Protein AF-A0A350AR59-F1 (afdb_monomer_lite)

Secondary structure (DSSP, 8-state):
-EEEE--SSTT--EEEEEE-TTT--EEEEEEEE--HHHHHHHHHHHHHSS----EEEETTEEEEE---SEEHHHHHHHTTT-TT--HHHHHHHHHHHHHHHHHHTB----GGGEEEEEE--SSS-EEEEEE---TTBT--S-GGGG-GGGSGGGHHHHHHHHHH--HHHHHHHHHHHHHHHHHHHHHTHHHHHHHHHHHHH---S-HHHHHHHHHHHHHHHT-GGGGG--SHHHHHHHHHHHHHT--GGG----TT-

Sequence (257 aa):
DRVDFCTFGNTKPMRVRVVNQYNDNHDYFYVKKADASRIYGLELEELLSPNHINFLVHEDTLIEEHIIGVPGDDFIKEFLPRPDLHEVRLAKEFIKFNERCFVRLLGDMRAYNYVVEVTPDFEQSQYRVRAIDFDQQSYEGRRTLYLPQFFKNNFPVVKLCTDLINVETSKQYQREERTLIKRRLNFALPRVQHLRTCMCADQISSAEKTYQLRKELAKLHNDFRFMLCHSMGEITFLNITITLGLTGAAAYFPEGA

Foldseek 3Di:
DDWDFQPDDPFRKIWDWDADPPPRDIWIKIKTFDDPQLVLLQLLCCQQHPDHWDWDDDDRIIITTDDDAAQQLRCLVPPVPDPQDPLVQLLLQLLLVQLSLLLQVQFQPASRQWGWDWDDDPPHIHIHIGGNGRNRGLAFLDSCRSGRLPHPSCVSSVVSNPVRPDPVRSVVSSLVSLVSSVVSCVVCVVVVVVSLVVQLPDANYDQVSLCSNLVVVCVVLVNCQSVLRDGSSLNSQQSNCSSSVDDDSSHGTHPPD

Radius of gyration: 18.8 Å; chains: 1; bounding box: 47×48×49 Å

Structure (mmCIF, N/CA/C/O backbone):
data_AF-A0A350AR59-F1
#
_entry.id   AF-A0A350AR59-F1
#
loop_
_atom_site.group_PDB
_atom_site.id
_atom_site.type_symbol
_atom_site.label_atom_id
_atom_site.label_alt_id
_atom_site.label_comp_id
_atom_site.label_asym_id
_atom_site.label_entity_id
_atom_site.label_seq_id
_atom_site.pdbx_PDB_ins_code
_atom_site.Cartn_x
_atom_site.Cartn_y
_atom_site.Cartn_z
_atom_site.occupancy
_atom_site.B_iso_or_equiv
_atom_site.auth_seq_id
_atom_site.auth_comp_id
_atom_site.auth_asym_id
_atom_site.auth_atom_id
_atom_site.pdbx_PDB_model_num
ATOM 1 N N . ASP A 1 1 ? -19.966 -23.986 0.184 1.00 81.19 1 ASP A N 1
ATOM 2 C CA . ASP A 1 1 ? -21.244 -23.719 0.871 1.00 81.19 1 ASP A CA 1
ATOM 3 C C . ASP A 1 1 ? -22.032 -22.624 0.162 1.00 81.19 1 ASP A C 1
ATOM 5 O O . ASP A 1 1 ? -23.119 -22.889 -0.331 1.00 81.19 1 ASP A O 1
ATOM 9 N N . ARG A 1 2 ? -21.458 -21.423 0.004 1.00 86.19 2 ARG A N 1
ATOM 10 C CA . ARG A 1 2 ? -22.125 -20.288 -0.653 1.00 86.19 2 ARG A CA 1
ATOM 11 C C . ARG A 1 2 ? -21.194 -19.590 -1.643 1.00 86.19 2 ARG A C 1
ATOM 13 O O . ARG A 1 2 ? -20.003 -19.476 -1.367 1.00 86.19 2 ARG A O 1
ATOM 20 N N . VAL A 1 3 ? -21.730 -19.110 -2.764 1.00 84.12 3 VAL A N 1
ATOM 21 C CA . VAL A 1 3 ? -21.019 -18.229 -3.703 1.00 84.12 3 VAL A CA 1
ATOM 22 C C . VAL A 1 3 ? -21.824 -16.944 -3.848 1.00 84.12 3 VAL A C 1
ATOM 24 O O . VAL A 1 3 ? -22.962 -16.977 -4.307 1.00 84.12 3 VAL A O 1
ATOM 27 N N . ASP A 1 4 ? -21.229 -15.824 -3.449 1.00 83.50 4 ASP A N 1
ATOM 28 C CA . ASP A 1 4 ? -21.798 -14.489 -3.609 1.00 83.50 4 ASP A CA 1
ATOM 29 C C . ASP A 1 4 ? -21.116 -13.822 -4.816 1.00 83.50 4 ASP A C 1
ATOM 31 O O . ASP A 1 4 ? -19.905 -13.593 -4.803 1.00 83.50 4 ASP A O 1
ATOM 35 N N . PHE A 1 5 ? -21.871 -13.518 -5.872 1.00 81.50 5 PHE A N 1
ATOM 36 C CA . PHE A 1 5 ? -21.340 -12.867 -7.073 1.00 81.50 5 PHE A CA 1
ATOM 37 C C . PHE A 1 5 ? -21.551 -11.353 -7.016 1.00 81.50 5 PHE A C 1
ATOM 39 O O . PHE A 1 5 ? -22.686 -10.889 -6.895 1.00 81.50 5 PHE A O 1
ATOM 46 N N . CYS A 1 6 ? -20.476 -10.572 -7.144 1.00 74.88 6 CYS A N 1
ATOM 47 C CA . CYS A 1 6 ? -20.592 -9.125 -7.261 1.00 74.88 6 CYS A CA 1
ATOM 48 C C . CYS A 1 6 ? -20.798 -8.731 -8.728 1.00 74.88 6 CYS A C 1
ATOM 50 O O . CYS A 1 6 ? -19.897 -8.852 -9.558 1.00 74.88 6 CYS A O 1
ATOM 52 N N . THR A 1 7 ? -21.978 -8.202 -9.052 1.00 69.00 7 THR A N 1
ATOM 53 C CA . THR A 1 7 ? -22.286 -7.680 -10.395 1.00 69.00 7 THR A CA 1
ATOM 54 C C . THR A 1 7 ? -21.645 -6.319 -10.677 1.00 69.00 7 THR A C 1
ATOM 56 O O . THR A 1 7 ? -21.657 -5.867 -11.822 1.00 69.00 7 THR A O 1
ATOM 59 N N . PHE A 1 8 ? -21.102 -5.663 -9.649 1.00 53.69 8 PHE A N 1
ATOM 60 C CA . PHE A 1 8 ? -20.534 -4.319 -9.704 1.00 53.69 8 PHE A CA 1
ATOM 61 C C . PHE A 1 8 ? -18.998 -4.366 -9.613 1.00 53.69 8 PHE A C 1
ATOM 63 O O . PHE A 1 8 ? -18.435 -5.163 -8.864 1.00 53.69 8 PHE A O 1
ATOM 70 N N . GLY A 1 9 ? -18.318 -3.497 -10.367 1.00 58.75 9 GLY A N 1
ATOM 71 C CA . GLY A 1 9 ? -16.852 -3.423 -10.435 1.00 58.75 9 GLY A CA 1
ATOM 72 C C . GLY A 1 9 ? -16.253 -4.090 -11.680 1.00 58.75 9 GLY A C 1
ATOM 73 O O . GLY A 1 9 ? -16.854 -4.975 -12.289 1.00 58.75 9 GLY A O 1
ATOM 74 N N . ASN A 1 10 ? -15.053 -3.650 -12.071 1.00 56.44 10 ASN A N 1
ATOM 75 C CA . ASN A 1 10 ? -14.411 -4.046 -13.334 1.00 56.44 10 ASN A CA 1
ATOM 76 C C . ASN A 1 10 ? -14.026 -5.535 -13.386 1.00 56.44 10 ASN A C 1
ATOM 78 O O . ASN A 1 10 ? -14.001 -6.123 -14.464 1.00 56.44 10 ASN A O 1
ATOM 82 N N . THR A 1 11 ? -13.757 -6.150 -12.232 1.00 63.06 11 THR A N 1
ATOM 83 C CA . THR A 1 11 ? -13.293 -7.543 -12.123 1.00 63.06 11 THR A CA 1
ATOM 84 C C . THR A 1 11 ? -14.388 -8.537 -11.740 1.00 63.06 11 THR A C 1
ATOM 86 O O . THR A 1 11 ? -14.109 -9.732 -11.728 1.00 63.06 11 THR A O 1
ATOM 89 N N . LYS A 1 12 ? -15.615 -8.059 -11.457 1.00 76.44 12 LYS A N 1
ATOM 90 C CA . LYS A 1 12 ? -16.797 -8.858 -11.064 1.00 76.44 12 LYS A CA 1
ATOM 91 C C . LYS A 1 12 ? -16.444 -10.026 -10.121 1.00 76.44 12 LYS A C 1
ATOM 93 O O . LYS A 1 12 ? -16.618 -11.189 -10.492 1.00 76.44 12 LYS A O 1
ATOM 98 N N . PRO A 1 13 ? -15.885 -9.730 -8.932 1.00 81.62 13 PRO A N 1
ATOM 99 C CA . PRO A 1 13 ? -15.352 -10.753 -8.044 1.00 81.62 13 PRO A CA 1
ATOM 100 C C . PRO A 1 13 ? -16.445 -11.705 -7.553 1.00 81.62 13 PRO A C 1
ATOM 102 O O . PRO A 1 13 ? -17.581 -11.291 -7.291 1.00 81.62 13 PRO A O 1
ATOM 105 N N . MET A 1 1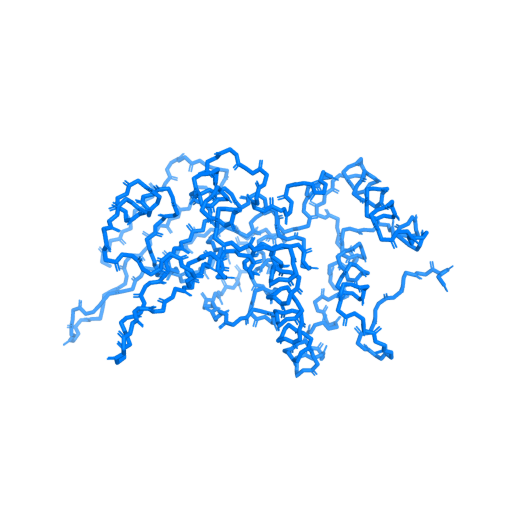4 ? -16.074 -12.968 -7.349 1.00 88.62 14 MET A N 1
ATOM 106 C CA . MET A 1 14 ? -16.916 -13.938 -6.646 1.00 88.62 14 MET A CA 1
ATOM 107 C C . MET A 1 14 ? -16.363 -14.172 -5.247 1.00 88.62 14 MET A C 1
ATOM 109 O O . MET A 1 14 ? -15.191 -14.505 -5.107 1.00 88.62 14 MET A O 1
ATOM 113 N N . ARG A 1 15 ? -17.195 -14.057 -4.215 1.00 91.00 15 ARG A N 1
ATOM 114 C CA . ARG A 1 15 ? -16.838 -14.472 -2.857 1.00 91.00 15 ARG A CA 1
ATOM 115 C C . ARG A 1 15 ? -17.357 -15.881 -2.610 1.00 91.00 15 ARG A C 1
ATOM 117 O O . ARG A 1 15 ? -18.561 -16.120 -2.649 1.00 91.00 15 ARG A O 1
ATOM 124 N N . VAL A 1 16 ? -16.457 -16.808 -2.331 1.00 91.44 16 VAL A N 1
ATOM 125 C CA . VAL A 1 16 ? -16.746 -18.216 -2.071 1.00 91.44 16 VAL A CA 1
ATOM 126 C C . VAL A 1 16 ? -16.582 -18.483 -0.580 1.00 91.44 16 VAL A C 1
ATOM 128 O O . VAL A 1 16 ? -15.515 -18.246 -0.023 1.00 91.44 16 VAL A O 1
ATOM 131 N N . ARG A 1 17 ? -17.637 -18.985 0.069 1.00 91.44 17 ARG A N 1
ATOM 132 C CA . ARG A 1 17 ? -17.597 -19.487 1.448 1.00 91.44 17 ARG A CA 1
ATOM 133 C C . ARG A 1 17 ? -17.287 -20.982 1.438 1.00 91.44 17 ARG A C 1
ATOM 135 O O . ARG A 1 17 ? -18.096 -21.792 0.956 1.00 91.44 17 ARG A O 1
ATOM 142 N N . VAL A 1 18 ? -16.138 -21.333 1.999 1.00 87.31 18 VAL A N 1
ATOM 143 C CA . VAL A 1 18 ? -15.685 -22.710 2.222 1.00 87.31 18 VAL A CA 1
ATOM 144 C C . VAL A 1 18 ? -15.954 -23.052 3.682 1.00 87.31 18 VAL A C 1
ATOM 146 O O . VAL A 1 18 ? -15.637 -22.259 4.555 1.00 87.31 18 VAL A O 1
ATOM 149 N N . VAL A 1 19 ? -16.594 -24.192 3.945 1.00 86.81 19 VAL A N 1
ATOM 150 C CA . VAL A 1 19 ? -16.954 -24.635 5.301 1.00 86.81 19 VAL A CA 1
ATOM 151 C C . VAL A 1 19 ? -16.288 -25.980 5.546 1.00 86.81 19 VAL A C 1
ATOM 153 O O . VAL A 1 19 ? -16.378 -26.878 4.705 1.00 86.81 19 VAL A O 1
ATOM 156 N N . ASN A 1 20 ? -15.623 -26.123 6.686 1.00 84.56 20 ASN A N 1
ATOM 157 C CA . ASN A 1 20 ? -15.110 -27.396 7.152 1.00 84.56 20 ASN A CA 1
ATOM 158 C C . ASN A 1 20 ? -16.265 -28.210 7.753 1.00 84.56 20 ASN A C 1
ATOM 160 O O . ASN A 1 20 ? -16.847 -27.835 8.765 1.00 84.56 20 ASN A O 1
ATOM 164 N N . GLN A 1 21 ? -16.569 -29.349 7.129 1.00 84.44 21 GLN A N 1
ATOM 165 C CA . GLN A 1 21 ? -17.703 -30.204 7.499 1.00 84.44 21 GLN A CA 1
ATOM 166 C C . GLN A 1 21 ? -17.595 -30.824 8.903 1.00 84.44 21 GLN A C 1
ATOM 168 O O . GLN A 1 21 ? -18.591 -31.320 9.418 1.00 84.44 21 GLN A O 1
ATOM 173 N N . TYR A 1 22 ? -16.407 -30.833 9.515 1.00 83.62 22 TYR A N 1
ATOM 174 C CA . TYR A 1 22 ? -16.185 -31.460 10.821 1.00 83.62 22 TYR A CA 1
ATOM 175 C C . TYR A 1 22 ? -16.364 -30.507 12.005 1.00 83.62 22 TYR A C 1
ATOM 177 O O . TYR A 1 22 ? -16.580 -30.977 13.119 1.00 83.62 22 TYR A O 1
ATOM 185 N N . ASN A 1 23 ? -16.227 -29.193 11.804 1.00 83.44 23 ASN A N 1
ATOM 186 C CA . ASN A 1 23 ? -16.277 -28.214 12.897 1.00 83.44 23 ASN A CA 1
ATOM 187 C C . ASN A 1 23 ? -17.075 -26.938 12.577 1.00 83.44 23 ASN A C 1
ATOM 189 O O . ASN A 1 23 ? -17.039 -26.011 13.379 1.00 83.44 23 ASN A O 1
ATOM 193 N N . ASP A 1 24 ? -17.760 -26.878 11.428 1.00 79.81 24 ASP A N 1
ATOM 194 C CA . ASP A 1 24 ? -18.540 -25.728 10.936 1.00 79.81 24 ASP A CA 1
ATOM 195 C C . ASP A 1 24 ? -17.762 -24.397 10.838 1.00 79.81 24 ASP A C 1
ATOM 197 O O . ASP A 1 24 ? -18.340 -23.332 10.573 1.00 79.81 24 ASP A O 1
ATOM 201 N N . ASN A 1 25 ? -16.430 -24.442 10.976 1.00 84.88 25 ASN A N 1
ATOM 202 C CA . ASN A 1 25 ? -15.579 -23.295 10.693 1.00 84.88 25 ASN A CA 1
ATOM 203 C C . ASN A 1 25 ? -15.646 -22.981 9.206 1.00 84.88 25 ASN A C 1
ATOM 205 O O . ASN A 1 25 ? -15.786 -23.873 8.365 1.00 84.88 25 ASN A O 1
ATOM 209 N N . HIS A 1 26 ? -15.551 -21.699 8.879 1.00 85.81 26 HIS A N 1
ATOM 210 C CA . HIS A 1 26 ? -15.682 -21.256 7.510 1.00 85.81 26 HIS A CA 1
ATOM 211 C C . HIS A 1 26 ? -14.718 -20.133 7.183 1.00 85.81 26 HIS A C 1
ATOM 213 O O . HIS A 1 26 ? -14.542 -19.212 7.974 1.00 85.81 26 HIS A O 1
ATOM 219 N N . ASP A 1 27 ? -14.204 -20.195 5.964 1.00 89.25 27 ASP A N 1
ATOM 220 C CA . ASP A 1 27 ? -13.303 -19.214 5.390 1.00 89.25 27 ASP A CA 1
ATOM 221 C C . ASP A 1 27 ? -13.934 -18.633 4.127 1.00 89.25 27 ASP A C 1
ATOM 223 O O . ASP A 1 27 ? -14.757 -19.266 3.447 1.00 89.25 27 ASP A O 1
ATOM 227 N N . TYR A 1 28 ? -13.563 -17.397 3.819 1.00 91.94 28 TYR A N 1
ATOM 228 C CA . TYR A 1 28 ? -14.008 -16.709 2.618 1.00 91.94 28 TYR A CA 1
ATOM 229 C C . TYR A 1 28 ? -12.824 -16.516 1.682 1.00 91.94 28 TYR A C 1
ATOM 231 O O . TYR A 1 28 ? -11.770 -16.039 2.090 1.00 91.94 28 TYR A O 1
ATOM 239 N N . PHE A 1 29 ? -13.036 -16.830 0.411 1.00 92.81 29 PHE A N 1
ATOM 240 C CA . PHE A 1 29 ? -12.076 -16.600 -0.661 1.00 92.81 29 PHE A CA 1
ATOM 241 C C . PHE A 1 29 ? -12.704 -15.717 -1.726 1.00 92.81 29 PHE A C 1
ATOM 243 O O . PHE A 1 29 ? -13.892 -15.849 -2.026 1.00 92.81 29 PHE A O 1
ATOM 250 N N . TYR A 1 30 ? -11.915 -14.837 -2.323 1.00 91.62 30 TYR A N 1
ATOM 251 C CA . TYR A 1 30 ? -12.321 -14.035 -3.465 1.00 91.62 30 TYR A CA 1
ATOM 252 C C . TYR A 1 30 ? -11.664 -14.582 -4.720 1.00 91.62 30 TYR A C 1
ATOM 254 O O . TYR A 1 30 ? -10.445 -14.683 -4.799 1.00 91.62 30 TYR A O 1
ATOM 262 N N . VAL A 1 31 ? -12.487 -14.908 -5.711 1.00 92.12 31 VAL A N 1
ATOM 263 C CA . VAL A 1 31 ? -12.049 -15.265 -7.057 1.00 92.12 31 VAL A CA 1
ATOM 264 C C . VAL A 1 31 ? -12.157 -14.018 -7.922 1.00 92.12 31 VAL A C 1
ATOM 266 O O . VAL A 1 31 ? -13.242 -13.445 -8.077 1.00 92.12 31 VAL A O 1
ATOM 269 N N . LYS A 1 32 ? -11.021 -13.585 -8.459 1.00 91.44 32 LYS A N 1
ATOM 270 C CA . LYS A 1 32 ? -10.856 -12.381 -9.275 1.00 91.44 32 LYS A CA 1
ATOM 271 C C . LYS A 1 32 ? -10.139 -12.736 -10.572 1.00 91.44 32 LYS A C 1
ATOM 273 O O . LYS A 1 32 ? -9.377 -13.699 -10.630 1.00 91.44 32 LYS A O 1
ATOM 278 N N . LYS A 1 33 ? -10.331 -11.911 -11.604 1.00 90.56 33 LYS A N 1
ATOM 279 C CA . LYS A 1 33 ? -9.419 -11.920 -12.750 1.00 90.56 33 LYS A CA 1
ATOM 280 C C . LYS A 1 33 ? -8.048 -11.412 -12.293 1.00 90.56 33 LYS A C 1
ATOM 282 O O . LYS A 1 33 ? -7.975 -10.392 -11.603 1.00 90.56 33 LYS A O 1
ATOM 287 N N . ALA A 1 34 ? -6.991 -12.120 -12.664 1.00 90.50 34 ALA A N 1
ATOM 288 C CA . ALA A 1 34 ? -5.623 -11.703 -12.416 1.00 90.50 34 ALA A CA 1
ATOM 289 C C . ALA A 1 34 ? -5.301 -10.422 -13.204 1.00 90.50 34 ALA A C 1
ATOM 291 O O . ALA A 1 34 ? -5.645 -10.291 -14.380 1.00 90.50 34 ALA A O 1
ATOM 292 N N . ASP A 1 35 ? -4.632 -9.478 -12.548 1.00 91.81 35 ASP A N 1
ATOM 293 C CA . ASP A 1 35 ? -3.981 -8.342 -13.193 1.00 91.81 35 ASP A CA 1
ATOM 294 C C . ASP A 1 35 ? -2.648 -8.052 -12.499 1.00 91.81 35 ASP A C 1
ATOM 296 O O . ASP A 1 35 ? -2.466 -8.362 -11.317 1.00 91.81 35 ASP A O 1
ATOM 300 N N . ALA A 1 36 ? -1.704 -7.496 -13.258 1.00 94.50 36 ALA A N 1
ATOM 301 C CA . ALA A 1 36 ? -0.333 -7.307 -12.803 1.00 94.50 36 ALA A CA 1
ATOM 302 C C . ALA A 1 36 ? -0.245 -6.386 -11.579 1.00 94.50 36 ALA A C 1
ATOM 304 O O . ALA A 1 36 ? 0.470 -6.706 -10.632 1.00 94.50 36 ALA A O 1
ATOM 305 N N . SER A 1 37 ? -1.010 -5.285 -11.554 1.00 94.44 37 SER A N 1
ATOM 306 C CA . SER A 1 37 ? -0.997 -4.347 -10.426 1.00 94.44 37 SER A CA 1
ATOM 307 C C . SER A 1 37 ? -1.413 -5.050 -9.133 1.00 94.44 37 SER A C 1
ATOM 309 O O . SER A 1 37 ? -0.668 -5.015 -8.152 1.00 94.44 37 SER A O 1
ATOM 311 N N . ARG A 1 38 ? -2.520 -5.803 -9.152 1.00 95.06 38 ARG A N 1
ATOM 312 C CA . ARG A 1 38 ? -2.983 -6.546 -7.974 1.00 95.06 38 ARG A CA 1
ATOM 313 C C . ARG A 1 38 ? -1.971 -7.581 -7.495 1.00 95.06 38 ARG A C 1
ATOM 315 O O . ARG A 1 38 ? -1.700 -7.641 -6.299 1.00 95.06 38 ARG A O 1
ATOM 322 N N . ILE A 1 39 ? -1.379 -8.356 -8.405 1.00 96.44 39 ILE A N 1
ATOM 323 C CA . ILE A 1 39 ? -0.366 -9.363 -8.047 1.00 96.44 39 ILE A CA 1
ATOM 324 C C . ILE A 1 39 ? 0.866 -8.694 -7.431 1.00 96.44 39 ILE A C 1
ATOM 326 O O . ILE A 1 39 ? 1.346 -9.134 -6.389 1.00 96.44 39 ILE A O 1
ATOM 330 N N . TYR A 1 40 ? 1.353 -7.600 -8.020 1.00 97.56 40 TYR A N 1
ATOM 331 C CA . TYR A 1 40 ? 2.478 -6.853 -7.458 1.00 97.56 40 TYR A CA 1
ATOM 332 C C . TYR A 1 40 ? 2.156 -6.283 -6.077 1.00 97.56 40 TYR A C 1
ATOM 334 O O . TYR A 1 40 ? 3.023 -6.290 -5.205 1.00 97.56 40 TYR A O 1
ATOM 342 N N . GLY A 1 41 ? 0.925 -5.815 -5.855 1.00 97.12 41 GLY A N 1
ATOM 343 C CA . GLY A 1 41 ? 0.503 -5.295 -4.556 1.00 97.12 41 GLY A CA 1
ATOM 344 C C . GLY A 1 41 ? 0.455 -6.383 -3.486 1.00 97.12 41 GLY A C 1
ATOM 345 O O . GLY A 1 41 ? 0.951 -6.162 -2.381 1.00 97.12 41 GLY A O 1
ATOM 346 N N . LEU A 1 42 ? -0.057 -7.567 -3.836 1.00 97.06 42 LEU A N 1
ATOM 347 C CA . LEU A 1 42 ? -0.082 -8.742 -2.961 1.00 97.06 42 LEU A CA 1
ATOM 348 C C . LEU A 1 42 ? 1.333 -9.233 -2.620 1.00 97.06 42 LEU A C 1
ATOM 350 O O . LEU A 1 42 ? 1.651 -9.405 -1.445 1.00 97.06 42 LEU A O 1
ATOM 354 N N . GLU A 1 43 ? 2.214 -9.376 -3.614 1.00 97.62 43 GLU A N 1
ATOM 355 C CA . GLU A 1 43 ? 3.611 -9.777 -3.389 1.00 97.62 43 GLU A CA 1
ATOM 356 C C . GLU A 1 43 ? 4.372 -8.743 -2.544 1.00 97.62 43 GLU A C 1
ATOM 358 O O . GLU A 1 43 ? 5.107 -9.105 -1.626 1.00 97.62 43 GLU A O 1
ATOM 363 N N . LEU A 1 44 ? 4.188 -7.440 -2.794 1.00 97.81 44 LEU A N 1
ATOM 364 C CA . LEU A 1 44 ? 4.820 -6.394 -1.982 1.00 97.81 44 LEU A CA 1
ATOM 365 C C . LEU A 1 44 ? 4.252 -6.336 -0.559 1.00 97.81 44 LEU A C 1
ATOM 367 O O . LEU A 1 44 ? 5.007 -6.030 0.364 1.00 97.81 44 LEU A O 1
ATOM 371 N N . GLU A 1 45 ? 2.960 -6.600 -0.345 1.00 97.19 45 GLU A N 1
ATOM 372 C CA . GLU A 1 45 ? 2.408 -6.761 1.006 1.00 97.19 45 GLU A CA 1
ATOM 373 C C . GLU A 1 45 ? 3.068 -7.939 1.719 1.00 97.19 45 GLU A C 1
ATOM 375 O O . GLU A 1 45 ? 3.659 -7.721 2.775 1.00 97.19 45 GLU A O 1
ATOM 380 N N . GLU A 1 46 ? 3.064 -9.126 1.115 1.00 95.94 46 GLU A N 1
ATOM 381 C CA . GLU A 1 46 ? 3.644 -10.340 1.704 1.00 95.94 46 GLU A CA 1
ATOM 382 C C . GLU A 1 46 ? 5.140 -10.169 2.028 1.00 95.94 46 GLU A C 1
ATOM 384 O O . GLU A 1 46 ? 5.631 -10.630 3.058 1.00 95.94 46 GLU A O 1
ATOM 389 N N . LEU A 1 47 ? 5.890 -9.476 1.164 1.00 96.94 47 LEU A N 1
ATOM 390 C CA . LEU A 1 47 ? 7.335 -9.302 1.324 1.00 96.94 47 LEU A CA 1
ATOM 391 C C . LEU A 1 47 ? 7.719 -8.182 2.297 1.00 96.94 47 LEU A C 1
ATOM 393 O O . LEU A 1 47 ? 8.763 -8.275 2.947 1.00 96.94 47 LEU A O 1
ATOM 397 N N . LEU A 1 48 ? 6.949 -7.090 2.365 1.00 97.06 48 LEU A N 1
ATOM 398 C CA . LEU A 1 48 ? 7.377 -5.846 3.024 1.00 97.06 48 LEU A CA 1
ATOM 399 C C . LEU A 1 48 ? 6.531 -5.461 4.248 1.00 97.06 48 LEU A C 1
ATOM 401 O O . LEU A 1 48 ? 6.986 -4.671 5.085 1.00 97.06 48 LEU A O 1
ATOM 405 N N . SER A 1 49 ? 5.337 -6.030 4.399 1.00 93.69 49 SER A N 1
ATOM 406 C CA . SER A 1 49 ? 4.394 -5.742 5.485 1.00 93.69 49 SER A CA 1
ATOM 407 C C . SER A 1 49 ? 4.489 -6.771 6.622 1.00 93.69 49 SER A C 1
ATOM 409 O O . SER A 1 49 ? 5.008 -7.867 6.427 1.00 93.69 49 SER A O 1
ATOM 411 N N . PRO A 1 50 ? 4.023 -6.463 7.850 1.00 88.62 50 PRO A N 1
ATOM 412 C CA . PRO A 1 50 ? 3.757 -7.491 8.864 1.00 88.62 50 PRO A CA 1
ATOM 413 C C . PRO A 1 50 ? 2.594 -8.432 8.521 1.00 88.62 50 PRO A C 1
ATOM 415 O O . PRO A 1 50 ? 2.369 -9.377 9.270 1.00 88.62 50 PRO A O 1
ATOM 418 N N . ASN A 1 51 ? 1.821 -8.139 7.477 1.00 89.25 51 ASN A N 1
ATOM 419 C CA . ASN A 1 51 ? 0.598 -8.864 7.174 1.00 89.25 51 ASN A CA 1
ATOM 420 C C . ASN A 1 51 ? 0.883 -9.971 6.165 1.00 89.25 51 ASN A C 1
ATOM 422 O O . ASN A 1 51 ? 1.322 -9.684 5.055 1.00 89.25 51 ASN A O 1
ATOM 426 N N . HIS A 1 52 ? 0.566 -11.202 6.547 1.00 87.75 52 HIS A N 1
ATOM 427 C CA . HIS A 1 52 ? 0.532 -12.312 5.610 1.00 87.75 52 HIS A CA 1
ATOM 428 C C . HIS A 1 52 ? -0.784 -12.308 4.835 1.00 87.75 52 HIS A C 1
ATOM 430 O O . HIS A 1 52 ? -1.844 -11.999 5.402 1.00 87.75 52 HIS A O 1
ATOM 436 N N . ILE A 1 53 ? -0.711 -12.647 3.549 1.00 90.81 53 ILE A N 1
ATOM 437 C CA . ILE A 1 53 ? -1.880 -12.851 2.694 1.00 90.81 53 ILE A CA 1
ATOM 438 C C . ILE A 1 53 ? -1.737 -14.185 1.972 1.00 90.81 53 ILE A C 1
ATOM 440 O O . ILE A 1 53 ? -0.792 -14.400 1.218 1.00 90.81 53 ILE A O 1
ATOM 444 N N . ASN A 1 54 ? -2.730 -15.057 2.136 1.00 93.62 54 ASN A N 1
ATOM 445 C CA . ASN A 1 54 ? -2.827 -16.262 1.330 1.00 93.62 54 ASN A CA 1
ATOM 446 C C . ASN A 1 54 ? -3.499 -15.932 -0.003 1.00 93.62 54 ASN A C 1
ATOM 448 O O . ASN A 1 54 ? -4.658 -15.512 -0.046 1.00 93.62 54 ASN A O 1
ATOM 452 N N . PHE A 1 55 ? -2.779 -16.138 -1.101 1.00 95.56 55 PHE A N 1
ATOM 453 C CA . PHE A 1 55 ? -3.332 -16.030 -2.442 1.00 95.56 55 PHE A CA 1
ATOM 454 C C . PHE A 1 55 ? -2.697 -17.054 -3.387 1.00 95.56 55 PHE A C 1
ATOM 456 O O . PHE A 1 55 ? -1.598 -17.554 -3.153 1.00 95.56 55 PHE A O 1
ATOM 463 N N . LEU A 1 56 ? -3.413 -17.379 -4.458 1.00 95.94 56 LEU A N 1
ATOM 464 C CA . LEU A 1 56 ? -3.000 -18.289 -5.516 1.00 95.94 56 LEU A CA 1
ATOM 465 C C . LEU A 1 56 ? -3.311 -17.653 -6.867 1.00 95.94 56 LEU A C 1
ATOM 467 O O . LEU A 1 56 ? -4.419 -17.167 -7.089 1.00 95.94 56 LEU A O 1
ATOM 471 N N . VAL A 1 57 ? -2.350 -17.713 -7.782 1.00 95.00 57 VAL A N 1
ATOM 472 C CA . VAL A 1 57 ? -2.534 -17.302 -9.175 1.00 95.00 57 VAL A CA 1
ATOM 473 C C . VAL A 1 57 ? -2.381 -18.521 -10.072 1.00 95.00 57 VAL A C 1
ATOM 475 O O . VAL A 1 57 ? -1.403 -19.262 -9.962 1.00 95.00 57 VAL A O 1
ATOM 478 N N . HIS A 1 58 ? -3.341 -18.723 -10.967 1.00 94.25 58 HIS A N 1
ATOM 479 C CA . HIS A 1 58 ? -3.267 -19.717 -12.028 1.00 94.25 58 HIS A CA 1
ATOM 480 C C . HIS A 1 58 ? -3.858 -19.133 -13.309 1.00 94.25 58 HIS A C 1
ATOM 482 O O . HIS A 1 58 ? -5.047 -18.812 -13.350 1.00 94.25 58 HIS A O 1
ATOM 488 N N . GLU A 1 59 ? -3.017 -18.988 -14.335 1.00 92.25 59 GLU A N 1
ATOM 489 C CA . GLU A 1 59 ? -3.365 -18.294 -15.580 1.00 92.25 59 GLU A CA 1
ATOM 490 C C . GLU A 1 59 ? -3.990 -16.915 -15.276 1.00 92.25 59 GLU A C 1
ATOM 492 O O . GLU A 1 59 ? -3.399 -16.112 -14.555 1.00 92.25 59 GLU A O 1
ATOM 497 N N . ASP A 1 60 ? -5.205 -16.662 -15.764 1.00 91.62 60 ASP A N 1
ATOM 498 C CA . ASP A 1 60 ? -5.938 -15.410 -15.568 1.00 91.62 60 ASP A CA 1
ATOM 499 C C . ASP A 1 60 ? -6.775 -15.383 -14.276 1.00 91.62 60 ASP A C 1
ATOM 501 O O . ASP A 1 60 ? -7.592 -14.477 -14.081 1.00 91.62 60 ASP A O 1
ATOM 505 N N . THR A 1 61 ? -6.614 -16.368 -13.390 1.00 92.94 61 THR A N 1
ATOM 506 C CA . THR A 1 61 ? -7.395 -16.491 -12.153 1.00 92.94 61 THR A CA 1
ATOM 507 C C . THR A 1 61 ? -6.539 -16.180 -10.935 1.00 92.94 61 THR A C 1
ATOM 509 O O . THR A 1 61 ? -5.510 -16.811 -10.704 1.00 92.94 61 THR A O 1
ATOM 512 N N . LEU A 1 62 ? -7.010 -15.239 -10.121 1.00 94.88 62 LEU A N 1
ATOM 513 C CA . LEU A 1 62 ? -6.492 -14.948 -8.790 1.00 94.88 62 LEU A CA 1
ATOM 514 C C . LEU A 1 62 ? -7.512 -15.416 -7.751 1.00 94.88 62 LEU A C 1
ATOM 516 O O . LEU A 1 62 ? -8.687 -15.051 -7.815 1.00 94.88 62 LEU A O 1
ATOM 520 N N . ILE A 1 63 ? -7.048 -16.189 -6.778 1.00 94.81 63 ILE A N 1
ATOM 521 C CA . ILE A 1 63 ? -7.796 -16.554 -5.577 1.00 94.81 63 ILE A CA 1
ATOM 522 C C . ILE A 1 63 ? -7.075 -15.921 -4.397 1.00 94.81 63 ILE A C 1
ATOM 524 O O . ILE A 1 63 ? -5.904 -16.205 -4.186 1.00 94.81 63 ILE A O 1
ATOM 528 N N . GLU A 1 64 ? -7.750 -15.085 -3.624 1.00 94.19 64 GLU A N 1
ATOM 529 C CA . GLU A 1 64 ? -7.188 -14.456 -2.423 1.00 94.19 64 GLU A CA 1
ATOM 530 C C . GLU A 1 64 ? -8.082 -14.737 -1.213 1.00 94.19 64 GLU A C 1
ATOM 532 O O . GLU A 1 64 ? -9.313 -14.747 -1.311 1.00 94.19 64 GLU A O 1
ATOM 537 N N . GLU A 1 65 ? -7.467 -15.012 -0.070 1.00 93.75 65 GLU A N 1
ATOM 538 C CA . GLU A 1 65 ? -8.167 -15.195 1.196 1.00 93.75 65 GLU A CA 1
ATOM 539 C C . GLU A 1 65 ? -8.738 -13.863 1.700 1.00 93.75 65 GLU A C 1
ATOM 541 O O . GLU A 1 65 ? -8.168 -12.787 1.500 1.00 93.75 65 GLU A O 1
ATOM 546 N N . HIS A 1 66 ? -9.887 -13.925 2.367 1.00 92.00 66 HIS A N 1
ATOM 547 C CA . HIS A 1 66 ? -10.480 -12.765 3.007 1.00 92.00 66 HIS A CA 1
ATOM 548 C C . HIS A 1 66 ? -9.595 -12.221 4.130 1.00 92.00 66 HIS A C 1
ATOM 550 O O . HIS A 1 66 ? -9.272 -12.907 5.097 1.00 92.00 66 HIS A O 1
ATOM 556 N N . ILE A 1 67 ? -9.269 -10.936 4.032 1.00 93.75 67 ILE A N 1
ATOM 557 C CA . ILE A 1 67 ? -8.525 -10.222 5.063 1.00 93.75 67 ILE A CA 1
ATOM 558 C C . ILE A 1 67 ? -9.497 -9.783 6.159 1.00 93.75 67 ILE A C 1
ATOM 560 O O . ILE A 1 67 ? -10.370 -8.944 5.935 1.00 93.75 67 ILE A O 1
ATOM 564 N N . ILE A 1 68 ? -9.321 -10.354 7.348 1.00 91.88 68 ILE A N 1
ATOM 565 C CA . ILE A 1 68 ? -10.169 -10.108 8.515 1.00 91.88 68 ILE A CA 1
ATOM 566 C C . ILE A 1 68 ? -9.964 -8.682 9.039 1.00 91.88 68 ILE A C 1
ATOM 568 O O . ILE A 1 68 ? -8.837 -8.225 9.236 1.00 91.88 68 ILE A O 1
ATOM 572 N N . GLY A 1 69 ? -11.071 -8.003 9.329 1.00 94.31 69 GLY A N 1
ATOM 573 C CA . GLY A 1 69 ? -11.101 -6.735 10.049 1.00 94.31 69 GLY A CA 1
ATOM 574 C C . GLY A 1 69 ? -12.401 -5.974 9.798 1.00 94.31 69 GLY A C 1
ATOM 575 O O . GLY A 1 69 ? -13.227 -6.377 8.980 1.00 94.31 69 GLY A O 1
ATOM 576 N N . VAL A 1 70 ? -12.589 -4.866 10.513 1.00 96.25 70 VAL A N 1
ATOM 577 C CA . VAL A 1 70 ? -13.725 -3.959 10.293 1.00 96.25 70 VAL A CA 1
ATOM 578 C C . VAL A 1 70 ? -13.375 -3.020 9.134 1.00 96.25 70 VAL A C 1
ATOM 580 O O . VAL A 1 70 ? -12.315 -2.394 9.212 1.00 96.25 70 VAL A O 1
ATOM 583 N N . PRO A 1 71 ? -14.204 -2.885 8.081 1.00 97.25 71 PRO A N 1
ATOM 584 C CA . PRO A 1 71 ? -13.982 -1.900 7.018 1.00 97.25 71 PRO A CA 1
ATOM 585 C C . PRO A 1 71 ? -13.713 -0.508 7.592 1.00 97.25 71 PRO A C 1
ATOM 587 O O . PRO A 1 71 ? -14.329 -0.116 8.580 1.00 97.25 71 PRO A O 1
ATOM 590 N N . GLY A 1 72 ? -12.756 0.232 7.034 1.00 97.56 72 GLY A N 1
ATOM 591 C CA . GLY A 1 72 ? -12.311 1.494 7.625 1.00 97.56 72 GLY A CA 1
ATOM 592 C C . GLY A 1 72 ? -13.412 2.553 7.732 1.00 97.56 72 GLY A C 1
ATOM 593 O O . GLY A 1 72 ? -13.427 3.319 8.690 1.00 97.56 72 GLY A O 1
ATOM 594 N N . ASP A 1 73 ? -14.362 2.586 6.802 1.00 97.06 73 ASP A N 1
ATOM 595 C CA . ASP A 1 73 ? -15.536 3.462 6.857 1.00 97.06 73 ASP A CA 1
ATOM 596 C C . ASP A 1 73 ? -16.514 3.071 7.973 1.00 97.06 73 ASP A C 1
ATOM 598 O O . ASP A 1 73 ? -16.923 3.940 8.751 1.00 97.06 73 ASP A O 1
ATOM 602 N N . ASP A 1 74 ? -16.813 1.781 8.119 1.00 97.56 74 ASP A N 1
ATOM 603 C CA . ASP A 1 74 ? -17.597 1.259 9.244 1.00 97.56 74 ASP A CA 1
ATOM 604 C C . ASP A 1 74 ? -16.882 1.493 10.582 1.00 97.56 74 ASP A C 1
ATOM 606 O O . ASP A 1 74 ? -17.499 1.903 11.566 1.00 97.56 74 ASP A O 1
ATOM 610 N N . PHE A 1 75 ? -15.560 1.312 10.624 1.00 97.50 75 PHE A N 1
ATOM 611 C CA . PHE A 1 75 ? -14.750 1.562 11.812 1.00 97.50 75 PHE A CA 1
ATOM 612 C C . PHE A 1 75 ? -14.817 3.036 12.228 1.00 97.50 75 PHE A C 1
ATOM 614 O O . PHE A 1 75 ? -15.066 3.357 13.392 1.00 97.50 75 PHE A O 1
ATOM 621 N N . ILE A 1 76 ? -14.645 3.949 11.270 1.00 97.31 76 ILE A N 1
ATOM 622 C CA . ILE A 1 76 ? -14.747 5.394 11.500 1.00 97.31 76 ILE A CA 1
ATOM 623 C C . ILE A 1 76 ? -16.132 5.778 12.023 1.00 97.31 76 ILE A C 1
ATOM 625 O O . ILE A 1 76 ? -16.241 6.636 12.898 1.00 97.31 76 ILE A O 1
ATOM 629 N N . LYS A 1 77 ? -17.189 5.165 11.492 1.00 97.12 77 LYS A N 1
ATOM 630 C CA . LYS A 1 77 ? -18.567 5.493 11.856 1.00 97.12 77 LYS A CA 1
ATOM 631 C C . LYS A 1 77 ? -18.969 4.927 13.218 1.00 97.12 77 LYS A C 1
ATOM 633 O O . LYS A 1 77 ? -19.584 5.637 14.008 1.00 97.12 77 LYS A O 1
ATOM 638 N N . GLU A 1 78 ? -18.619 3.673 13.491 1.00 96.44 78 GLU A N 1
ATOM 639 C CA . GLU A 1 78 ? -19.182 2.903 14.607 1.00 96.44 78 GLU A CA 1
ATOM 640 C C . GLU A 1 78 ? -18.214 2.713 15.786 1.00 96.44 78 GLU A C 1
ATOM 642 O O . GLU A 1 78 ? -18.663 2.456 16.905 1.00 96.44 78 GLU A O 1
ATOM 647 N N . PHE A 1 79 ? -16.896 2.804 15.565 1.00 94.31 79 PHE A N 1
ATOM 648 C CA . PHE A 1 79 ? -15.869 2.519 16.581 1.00 94.31 79 PHE A CA 1
ATOM 649 C C . PHE A 1 79 ? -15.084 3.761 16.996 1.00 94.31 79 PHE A C 1
ATOM 651 O O . PHE A 1 79 ? -14.802 3.921 18.181 1.00 94.31 79 PHE A O 1
ATOM 658 N N . LEU A 1 80 ? -14.778 4.663 16.058 1.00 95.12 80 LEU A N 1
ATOM 659 C CA . LEU A 1 80 ? -14.049 5.901 16.351 1.00 95.12 80 LEU A CA 1
ATOM 660 C C . LEU A 1 80 ? -14.701 6.770 17.449 1.00 95.12 80 LEU A C 1
ATOM 662 O O . LEU A 1 80 ? -13.960 7.325 18.252 1.00 95.12 80 LEU A O 1
ATOM 666 N N . PRO A 1 81 ? -16.045 6.888 17.540 1.00 95.06 81 PRO A N 1
ATOM 667 C CA . PRO A 1 81 ? -16.692 7.688 18.584 1.00 95.06 81 PRO A CA 1
ATOM 668 C C . PRO A 1 81 ? -16.748 7.019 19.966 1.00 95.06 81 P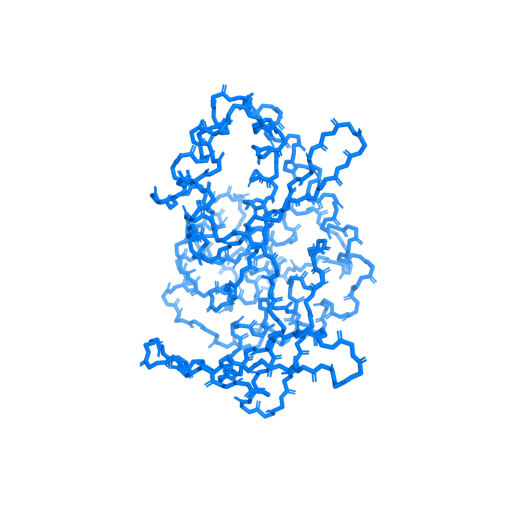RO A C 1
ATOM 670 O O . PRO A 1 81 ? -17.301 7.611 20.896 1.00 95.06 81 PRO A O 1
ATOM 673 N N . ARG A 1 82 ? -16.287 5.769 20.109 1.00 93.25 82 ARG A N 1
ATOM 674 C CA . ARG A 1 82 ? -16.472 5.016 21.352 1.00 93.25 82 ARG A CA 1
ATOM 675 C C . ARG A 1 82 ? -15.461 5.441 22.425 1.00 93.25 82 ARG A C 1
ATOM 677 O O . ARG A 1 82 ? -14.283 5.608 22.119 1.00 93.25 82 ARG A O 1
ATOM 684 N N . PRO A 1 83 ? -15.887 5.562 23.694 1.00 87.31 83 PRO A N 1
ATOM 685 C CA . PRO A 1 83 ? -15.026 6.043 24.775 1.00 87.31 83 PRO A CA 1
ATOM 686 C C . PRO A 1 83 ? -13.932 5.047 25.195 1.00 87.31 83 PRO A C 1
ATOM 688 O O . PRO A 1 83 ? -12.967 5.439 25.842 1.00 87.31 83 PRO A O 1
ATOM 691 N N . ASP A 1 84 ? -14.077 3.765 24.861 1.00 87.06 84 ASP A N 1
ATOM 692 C CA . ASP A 1 84 ? -13.117 2.692 25.148 1.00 87.06 84 ASP A CA 1
ATOM 693 C C . ASP A 1 84 ? -12.036 2.538 24.060 1.00 87.06 84 ASP A C 1
ATOM 695 O O . ASP A 1 84 ? -11.147 1.689 24.166 1.00 87.06 84 ASP A O 1
ATOM 699 N N . LEU A 1 85 ? -12.065 3.372 23.017 1.00 91.12 85 LEU A N 1
ATOM 700 C CA . LEU A 1 85 ? -11.069 3.359 21.957 1.00 91.12 85 LEU A CA 1
ATOM 701 C C . LEU A 1 85 ? -9.710 3.881 22.456 1.00 91.12 85 LEU A C 1
ATOM 703 O O . LEU A 1 85 ? -9.563 5.033 22.852 1.00 91.12 85 LEU A O 1
ATOM 707 N N . HIS A 1 86 ? -8.658 3.069 22.343 1.00 92.62 86 HIS A N 1
ATOM 708 C CA . HIS A 1 86 ? -7.281 3.548 22.537 1.00 92.62 86 HIS A CA 1
ATOM 709 C C . HIS A 1 86 ? -6.776 4.390 21.349 1.00 92.62 86 HIS A C 1
ATOM 711 O O . HIS A 1 86 ? -5.987 3.928 20.518 1.00 92.62 86 HIS A O 1
ATOM 717 N N . GLU A 1 87 ? -7.203 5.650 21.297 1.00 94.44 87 GLU A N 1
ATOM 718 C CA . GLU A 1 87 ? -6.971 6.587 20.191 1.00 94.44 87 GLU A CA 1
ATOM 719 C C . GLU A 1 87 ? -5.494 6.754 19.794 1.00 94.44 87 GLU A C 1
ATOM 721 O O . GLU A 1 87 ? -5.160 6.737 18.611 1.00 94.44 87 GLU A O 1
ATOM 726 N N . VAL A 1 88 ? -4.580 6.849 20.768 1.00 95.19 88 VAL A N 1
ATOM 727 C CA . VAL A 1 88 ? -3.136 7.020 20.506 1.00 95.19 88 VAL A CA 1
ATOM 728 C C . VAL A 1 88 ? -2.549 5.813 19.765 1.00 95.19 88 VAL A C 1
ATOM 730 O O . VAL A 1 88 ? -1.713 5.974 18.872 1.00 95.19 88 VAL A O 1
ATOM 733 N N . ARG A 1 89 ? -2.994 4.591 20.097 1.00 95.00 89 ARG A N 1
ATOM 734 C CA . ARG A 1 89 ? -2.541 3.365 19.418 1.00 95.00 89 ARG A CA 1
ATOM 735 C C . ARG A 1 89 ? -3.075 3.302 17.990 1.00 95.00 89 ARG A C 1
ATOM 737 O O . ARG A 1 89 ? -2.318 2.964 17.081 1.00 95.00 89 ARG A O 1
ATOM 744 N N . LEU A 1 90 ? -4.340 3.676 17.792 1.00 96.62 90 LEU A N 1
ATOM 745 C CA . LEU A 1 90 ? -4.941 3.774 16.463 1.00 96.62 90 LEU A CA 1
ATOM 746 C C . LEU A 1 90 ? -4.219 4.820 15.601 1.00 96.62 90 LEU A C 1
ATOM 748 O O . LEU A 1 90 ? -3.845 4.525 14.467 1.00 96.62 90 LEU A O 1
ATOM 752 N N . ALA A 1 91 ? -3.957 6.010 16.148 1.00 97.69 91 ALA A N 1
ATOM 753 C CA . ALA A 1 91 ? -3.235 7.075 15.457 1.00 97.69 91 ALA A CA 1
ATOM 754 C C . ALA A 1 91 ? -1.815 6.641 15.062 1.00 97.69 91 ALA A C 1
ATOM 756 O O . ALA A 1 91 ? -1.402 6.818 13.913 1.00 97.69 91 ALA A O 1
ATOM 757 N N . LYS A 1 92 ? -1.081 6.000 15.985 1.00 97.81 92 LYS A N 1
ATOM 758 C CA . LYS A 1 92 ? 0.230 5.399 15.699 1.00 97.81 92 LYS A CA 1
ATOM 759 C C . LYS A 1 92 ? 0.144 4.415 14.533 1.00 97.81 92 LYS A C 1
ATOM 761 O O . LYS A 1 92 ? 0.971 4.481 13.624 1.00 97.81 92 LYS A O 1
ATOM 766 N N . GLU A 1 93 ? -0.832 3.511 14.549 1.00 97.69 93 GLU A N 1
ATOM 767 C CA . GLU A 1 93 ? -0.976 2.506 13.499 1.00 97.69 93 GLU A CA 1
ATOM 768 C C . GLU A 1 93 ? -1.359 3.121 12.146 1.00 97.69 93 GLU A C 1
ATOM 770 O O . GLU A 1 93 ? -0.797 2.726 11.126 1.00 97.69 93 GLU A O 1
ATOM 775 N N . PHE A 1 94 ? -2.237 4.127 12.115 1.00 98.38 94 PHE A N 1
ATOM 776 C CA . PHE A 1 94 ? -2.609 4.803 10.870 1.00 98.38 94 PHE A CA 1
ATOM 777 C C . PHE A 1 94 ? -1.428 5.567 10.249 1.00 98.38 94 PHE A C 1
ATOM 779 O O . PHE A 1 94 ? -1.233 5.524 9.033 1.00 98.38 94 PHE A O 1
ATOM 786 N N . ILE A 1 95 ? -0.574 6.195 11.070 1.00 98.56 95 ILE A N 1
ATOM 787 C CA . ILE A 1 95 ? 0.681 6.817 10.604 1.00 98.56 95 ILE A CA 1
ATOM 788 C C . ILE A 1 95 ? 1.599 5.767 9.963 1.00 98.56 95 ILE A C 1
ATOM 790 O O . ILE A 1 95 ? 2.156 6.007 8.890 1.00 98.56 95 ILE A O 1
ATOM 794 N N . LYS A 1 96 ? 1.730 4.587 10.581 1.00 98.50 96 LYS A N 1
ATOM 795 C CA . LYS A 1 96 ? 2.527 3.478 10.032 1.00 98.50 96 LYS A CA 1
ATOM 796 C C . LYS A 1 96 ? 1.929 2.915 8.745 1.00 98.50 96 LYS A C 1
ATOM 798 O O . LYS A 1 96 ? 2.663 2.660 7.798 1.00 98.50 96 LYS A O 1
ATOM 803 N N . PHE A 1 97 ? 0.610 2.772 8.674 1.00 98.50 97 PHE A N 1
ATOM 804 C CA . PHE A 1 97 ? -0.087 2.335 7.465 1.00 98.50 97 PHE A CA 1
ATOM 805 C C . PHE A 1 97 ? 0.121 3.297 6.294 1.00 98.50 97 PHE A C 1
ATOM 807 O O . PHE A 1 97 ? 0.456 2.865 5.193 1.00 98.50 97 PHE A O 1
ATOM 814 N N . ASN A 1 98 ? 0.005 4.601 6.545 1.00 98.31 98 ASN A N 1
ATOM 815 C CA . ASN A 1 98 ? 0.296 5.644 5.566 1.00 98.31 98 ASN A CA 1
ATOM 816 C C . ASN A 1 98 ? 1.742 5.552 5.049 1.00 98.31 98 ASN A C 1
ATOM 818 O O . ASN A 1 98 ? 1.972 5.614 3.842 1.00 98.31 98 ASN A O 1
ATOM 822 N N . GLU A 1 99 ? 2.702 5.300 5.943 1.00 98.38 99 GLU A N 1
ATOM 823 C CA . GLU A 1 99 ? 4.100 5.086 5.562 1.00 98.38 99 GLU A CA 1
ATOM 824 C C . GLU A 1 99 ? 4.294 3.810 4.727 1.00 98.38 99 GLU A C 1
ATOM 826 O O . GLU A 1 99 ? 4.971 3.859 3.701 1.00 98.38 99 GLU A O 1
ATOM 831 N N . ARG A 1 100 ? 3.665 2.682 5.100 1.00 98.19 100 ARG A N 1
ATOM 832 C CA . ARG A 1 100 ? 3.709 1.434 4.312 1.00 98.19 100 ARG A CA 1
ATOM 833 C C . ARG A 1 100 ? 3.204 1.647 2.891 1.00 98.19 100 ARG A C 1
ATOM 835 O O . ARG A 1 100 ? 3.854 1.203 1.947 1.00 98.19 100 ARG A O 1
ATOM 842 N N . CYS A 1 101 ? 2.074 2.341 2.743 1.00 98.50 101 CYS A N 1
ATOM 843 C CA . CYS A 1 101 ? 1.494 2.645 1.437 1.00 98.50 101 CYS A CA 1
ATOM 844 C C . CYS A 1 101 ? 2.447 3.493 0.599 1.00 98.50 101 CYS A C 1
ATOM 846 O O . CYS A 1 101 ? 2.707 3.163 -0.555 1.00 98.50 101 CYS A O 1
ATOM 848 N N . PHE A 1 102 ? 3.041 4.526 1.197 1.00 98.69 102 PHE A N 1
ATOM 849 C CA . PHE A 1 102 ? 3.945 5.414 0.483 1.00 98.69 102 PHE A CA 1
ATOM 850 C C . PHE A 1 102 ? 5.265 4.744 0.082 1.00 98.69 102 PHE A C 1
ATOM 852 O O . PHE A 1 102 ? 5.702 4.915 -1.054 1.00 98.69 102 PHE A O 1
ATOM 859 N N . VAL A 1 103 ? 5.893 3.959 0.968 1.00 98.56 103 VAL A N 1
ATOM 860 C CA . VAL A 1 103 ? 7.175 3.278 0.688 1.00 98.56 103 VAL A CA 1
ATOM 861 C C . VAL A 1 103 ? 7.075 2.429 -0.575 1.00 98.56 103 VAL A C 1
ATOM 863 O O . VAL A 1 103 ? 7.938 2.523 -1.447 1.00 98.56 103 VAL A O 1
ATOM 866 N N . ARG A 1 104 ? 6.009 1.634 -0.693 1.00 97.06 104 ARG A N 1
ATOM 867 C CA . ARG A 1 104 ? 5.801 0.745 -1.839 1.00 97.06 104 ARG A CA 1
ATOM 868 C C . ARG A 1 104 ? 4.971 1.356 -2.958 1.00 97.06 104 ARG A C 1
ATOM 870 O O . ARG A 1 104 ? 4.782 0.683 -3.952 1.00 97.06 104 ARG A O 1
ATOM 877 N N . LEU A 1 105 ? 4.458 2.577 -2.806 1.00 98.62 105 LEU A N 1
ATOM 878 C CA . LEU A 1 105 ? 3.518 3.202 -3.744 1.00 98.62 105 LEU A CA 1
ATOM 879 C C . LEU A 1 105 ? 2.234 2.371 -3.954 1.00 98.62 105 LEU A C 1
ATOM 881 O O . LEU A 1 105 ? 1.816 2.125 -5.080 1.00 98.62 105 LEU A O 1
ATOM 885 N N . LEU A 1 106 ? 1.579 1.955 -2.865 1.00 98.44 106 LEU A N 1
ATOM 886 C CA . LEU A 1 106 ? 0.224 1.392 -2.917 1.00 98.44 106 LEU A CA 1
ATOM 887 C C . LEU A 1 106 ? -0.814 2.520 -2.890 1.00 98.44 106 LEU A C 1
ATOM 889 O O . LEU A 1 106 ? -0.873 3.291 -1.928 1.00 98.44 106 LEU A O 1
ATOM 893 N N . GLY A 1 107 ? -1.576 2.651 -3.976 1.00 97.69 107 GLY A N 1
ATOM 894 C CA . GLY A 1 107 ? -2.515 3.747 -4.195 1.00 97.69 107 GLY A CA 1
ATOM 895 C C . GLY A 1 107 ? -3.931 3.488 -3.679 1.00 97.69 107 GLY A C 1
ATOM 896 O O . GLY A 1 107 ? -4.264 2.395 -3.245 1.00 97.69 107 GLY A O 1
ATOM 897 N N . ASP A 1 108 ? -4.764 4.527 -3.748 1.00 96.44 108 ASP A N 1
ATOM 898 C CA . ASP A 1 108 ? -6.218 4.519 -3.496 1.00 96.44 108 ASP A CA 1
ATOM 899 C C . ASP A 1 108 ? -6.684 3.877 -2.181 1.00 96.44 108 ASP A C 1
ATOM 901 O O . ASP A 1 108 ? -7.715 3.216 -2.105 1.00 96.44 108 ASP A O 1
ATOM 905 N N . MET A 1 109 ? -5.960 4.134 -1.096 1.00 97.81 109 MET A N 1
ATOM 906 C CA . MET A 1 109 ? -6.302 3.658 0.249 1.00 97.81 109 MET A CA 1
ATOM 907 C C . MET A 1 109 ? -7.372 4.529 0.930 1.00 97.81 109 MET A C 1
ATOM 909 O O . MET A 1 109 ? -7.160 5.143 1.981 1.00 97.81 109 MET A O 1
ATOM 913 N N . ARG A 1 110 ? -8.541 4.600 0.293 1.00 97.81 110 ARG A N 1
ATOM 914 C CA . ARG A 1 110 ? -9.789 5.130 0.858 1.00 97.81 110 ARG A CA 1
ATOM 915 C C . ARG A 1 110 ? -10.280 4.255 2.013 1.00 97.81 110 ARG A C 1
ATOM 917 O O . ARG A 1 110 ? -9.933 3.085 2.079 1.00 97.81 110 ARG A O 1
ATOM 924 N N . ALA A 1 111 ? -11.137 4.806 2.873 1.00 97.31 111 ALA A N 1
ATOM 925 C CA . ALA A 1 111 ? -11.671 4.112 4.052 1.00 97.31 111 ALA A CA 1
ATOM 926 C C . ALA A 1 111 ? -12.279 2.719 3.773 1.00 97.31 111 ALA A C 1
ATOM 928 O O . ALA A 1 111 ? -12.137 1.830 4.597 1.00 97.31 111 ALA A O 1
ATOM 929 N N . TYR A 1 112 ? -12.877 2.491 2.600 1.00 94.88 112 TYR A N 1
ATOM 930 C CA . TYR A 1 112 ? -13.433 1.186 2.209 1.00 94.88 112 TYR A CA 1
ATOM 931 C C . TYR A 1 112 ? -12.416 0.217 1.566 1.00 94.88 112 TYR A C 1
ATOM 933 O O . TYR A 1 112 ? -12.766 -0.918 1.267 1.00 94.88 112 TYR A O 1
ATOM 941 N N . ASN A 1 113 ? -11.169 0.649 1.338 1.00 96.69 113 ASN A N 1
ATOM 942 C CA . ASN A 1 113 ? -10.087 -0.146 0.729 1.00 96.69 113 ASN A CA 1
ATOM 943 C C . ASN A 1 113 ? -9.071 -0.666 1.763 1.00 96.69 113 ASN A C 1
ATOM 945 O O . ASN A 1 113 ? -8.054 -1.268 1.406 1.00 96.69 113 ASN A O 1
ATOM 949 N N . TYR A 1 114 ? -9.344 -0.465 3.053 1.00 97.94 114 TYR A N 1
ATOM 950 C CA . TYR A 1 114 ? -8.613 -1.088 4.149 1.00 97.94 114 TYR A CA 1
ATOM 951 C C . TYR A 1 114 ? -9.568 -1.529 5.255 1.00 97.94 114 TYR A C 1
ATOM 953 O O . TYR A 1 114 ? -10.696 -1.046 5.365 1.00 97.94 114 TYR A O 1
ATOM 961 N N . VAL A 1 115 ? -9.081 -2.425 6.103 1.00 97.94 115 VAL A N 1
ATOM 962 C CA . VAL A 1 115 ? -9.748 -2.841 7.333 1.00 97.94 115 VAL A CA 1
ATOM 963 C C . VAL A 1 115 ? -8.905 -2.485 8.551 1.00 97.94 115 VAL A C 1
ATOM 965 O O . VAL A 1 115 ? -7.678 -2.354 8.469 1.00 97.94 115 VAL A O 1
ATOM 968 N N . VAL A 1 116 ? -9.571 -2.339 9.690 1.00 97.81 116 VAL A N 1
ATOM 969 C CA . VAL A 1 116 ? -8.959 -2.214 11.009 1.00 97.81 116 VAL A CA 1
ATOM 970 C C . VAL A 1 116 ? -9.198 -3.513 11.768 1.00 97.81 116 VAL A C 1
ATOM 972 O O . VAL A 1 116 ? -10.330 -3.871 12.096 1.00 97.81 116 VAL A O 1
ATOM 975 N N . GLU A 1 117 ? -8.118 -4.232 12.036 1.00 95.62 117 GLU A N 1
ATOM 976 C CA . GLU A 1 117 ? -8.104 -5.399 12.907 1.00 95.62 117 GLU A CA 1
ATOM 977 C C . GLU A 1 117 ? -7.872 -4.935 14.350 1.00 95.62 117 GLU A C 1
ATOM 979 O O . GLU A 1 117 ? -6.957 -4.149 14.621 1.00 95.62 117 GLU A O 1
ATOM 984 N N . VAL A 1 118 ? -8.734 -5.395 15.259 1.00 93.38 118 VAL A N 1
ATOM 985 C CA . VAL A 1 118 ? -8.683 -5.082 16.690 1.00 93.38 118 VAL A CA 1
ATOM 986 C C . VAL A 1 118 ? -8.409 -6.372 17.446 1.00 93.38 118 VAL A C 1
ATOM 988 O O . VAL A 1 118 ? -9.266 -7.252 17.507 1.00 93.38 118 VAL A O 1
ATOM 991 N N . THR A 1 119 ? -7.222 -6.482 18.031 1.00 90.56 119 THR A N 1
ATOM 992 C CA . THR A 1 119 ? -6.814 -7.657 18.804 1.00 90.56 119 THR A CA 1
ATOM 993 C C . THR A 1 119 ? -6.847 -7.311 20.292 1.00 90.56 119 THR A C 1
ATOM 995 O O . THR A 1 119 ? -6.113 -6.408 20.710 1.00 90.56 119 THR A O 1
ATOM 998 N N . PRO A 1 120 ? -7.677 -7.983 21.111 1.00 86.38 120 PRO A N 1
ATOM 999 C CA . PRO A 1 120 ? -7.604 -7.857 22.562 1.00 86.38 120 PRO A CA 1
ATOM 1000 C C . PRO A 1 120 ? -6.221 -8.293 23.063 1.00 86.38 120 PRO A C 1
ATOM 1002 O O . PRO A 1 120 ? -5.696 -9.313 22.626 1.00 86.38 120 PRO A O 1
ATOM 1005 N N . ASP A 1 121 ? -5.643 -7.531 23.984 1.00 82.75 121 ASP A N 1
ATOM 1006 C CA . ASP A 1 121 ? -4.361 -7.827 24.635 1.00 82.75 121 ASP A CA 1
ATOM 1007 C C . ASP A 1 121 ? -4.515 -7.594 26.146 1.00 82.75 121 ASP A C 1
ATOM 1009 O O . ASP A 1 121 ? -5.488 -6.972 26.575 1.00 82.75 121 ASP A O 1
ATOM 1013 N N . PHE A 1 122 ? -3.576 -8.095 26.951 1.00 73.50 122 PHE A N 1
ATOM 1014 C CA . PHE A 1 122 ? -3.683 -8.153 28.416 1.00 73.50 122 PHE A CA 1
ATOM 1015 C C . PHE A 1 122 ? -3.990 -6.803 29.077 1.00 73.50 122 PHE A C 1
ATOM 1017 O O . PHE A 1 122 ? -4.689 -6.768 30.085 1.00 73.50 122 PHE A O 1
ATOM 1024 N N . GLU A 1 123 ? -3.479 -5.703 28.519 1.00 71.19 123 GLU A N 1
ATOM 1025 C CA . GLU A 1 123 ? -3.717 -4.355 29.049 1.00 71.19 123 GLU A CA 1
ATOM 1026 C C . GLU A 1 123 ? -4.699 -3.539 28.203 1.00 71.19 123 GLU A C 1
ATOM 1028 O O . GLU A 1 123 ? -5.536 -2.822 28.747 1.00 71.19 123 GLU A O 1
ATOM 1033 N N . GLN A 1 124 ? -4.554 -3.572 26.876 1.00 80.31 124 GLN A N 1
ATOM 1034 C CA . GLN A 1 124 ? -5.217 -2.641 25.960 1.00 80.31 124 GLN A CA 1
ATOM 1035 C C . GLN A 1 124 ? -5.262 -3.215 24.549 1.00 80.31 124 GLN A C 1
ATOM 1037 O O . GLN A 1 124 ? -4.265 -3.768 24.089 1.00 80.31 124 GLN A O 1
ATOM 1042 N N . SER A 1 125 ? -6.341 -2.969 23.810 1.00 86.69 125 SER A N 1
ATOM 1043 C CA . SER A 1 125 ? -6.469 -3.415 22.418 1.00 86.69 125 SER A CA 1
ATOM 1044 C C . SER A 1 125 ? -5.288 -2.969 21.541 1.00 86.69 125 SER A C 1
ATOM 1046 O O . SER A 1 125 ? -4.771 -1.847 21.655 1.00 86.69 125 SER A O 1
ATOM 1048 N N . GLN A 1 126 ? -4.849 -3.856 20.653 1.00 91.12 126 GLN A N 1
ATOM 1049 C CA . GLN A 1 126 ? -3.913 -3.556 19.576 1.00 91.12 126 GLN A CA 1
ATOM 1050 C C . GLN A 1 126 ? -4.685 -3.325 18.277 1.00 91.12 126 GLN A C 1
ATOM 1052 O O . GLN A 1 126 ? -5.663 -4.018 18.000 1.00 91.12 126 GLN A O 1
ATOM 1057 N N . TYR A 1 127 ? -4.232 -2.354 17.483 1.00 95.31 127 TYR A N 1
ATOM 1058 C CA . TYR A 1 127 ? -4.809 -2.055 16.175 1.00 95.31 127 TYR A CA 1
ATOM 1059 C C . TYR A 1 127 ? -3.820 -2.401 15.072 1.00 95.31 127 TYR A C 1
ATOM 1061 O O . TYR A 1 127 ? -2.626 -2.104 15.181 1.00 95.31 127 TYR A O 1
ATOM 1069 N N . ARG A 1 128 ? -4.336 -2.958 13.979 1.00 96.31 128 ARG A N 1
ATOM 1070 C CA . ARG A 1 128 ? -3.608 -3.143 12.724 1.00 96.31 128 ARG A CA 1
ATOM 1071 C C . ARG A 1 128 ? -4.478 -2.639 11.580 1.00 96.31 128 ARG A C 1
ATOM 1073 O O . ARG A 1 128 ? -5.595 -3.106 11.399 1.00 96.31 128 ARG A O 1
ATOM 1080 N N . VAL A 1 129 ? -3.959 -1.697 10.795 1.00 97.75 129 VAL A N 1
ATOM 1081 C CA . VAL A 1 129 ? -4.632 -1.233 9.573 1.00 97.75 129 VAL A CA 1
ATOM 1082 C C . VAL A 1 129 ? -4.044 -1.991 8.384 1.00 97.75 129 VAL A C 1
ATOM 1084 O O . VAL A 1 129 ? -2.825 -1.943 8.153 1.00 97.75 129 VAL A O 1
ATOM 1087 N N . ARG A 1 130 ? -4.902 -2.718 7.659 1.00 97.50 130 ARG A N 1
ATOM 1088 C CA . ARG A 1 130 ? -4.530 -3.639 6.571 1.00 97.50 130 ARG A CA 1
ATOM 1089 C C . ARG A 1 130 ? -5.229 -3.234 5.283 1.00 97.50 130 ARG A C 1
ATOM 1091 O O . ARG A 1 130 ? -6.445 -3.079 5.277 1.00 97.50 130 ARG A O 1
ATOM 1098 N N . ALA A 1 131 ? -4.471 -3.082 4.201 1.00 97.00 131 ALA A N 1
ATOM 1099 C CA . ALA A 1 131 ? -5.060 -2.899 2.879 1.00 97.00 131 ALA A CA 1
ATOM 1100 C C . ALA A 1 131 ? -5.834 -4.162 2.478 1.00 97.00 131 ALA A C 1
ATOM 1102 O O . ALA A 1 131 ? -5.413 -5.270 2.811 1.00 97.00 131 ALA A O 1
ATOM 1103 N N . ILE A 1 132 ? -6.952 -3.981 1.777 1.00 95.06 132 ILE A N 1
ATOM 1104 C CA . ILE A 1 132 ? -7.746 -5.077 1.200 1.00 95.06 132 ILE A CA 1
ATOM 1105 C C . ILE A 1 132 ? -7.922 -4.951 -0.313 1.00 95.06 132 ILE A C 1
ATOM 1107 O O . ILE A 1 132 ? -8.393 -5.885 -0.958 1.00 95.06 132 ILE A O 1
ATOM 1111 N N . ASP A 1 133 ? -7.531 -3.808 -0.877 1.00 93.19 133 ASP A N 1
ATOM 1112 C CA . ASP A 1 133 ? -7.467 -3.595 -2.314 1.00 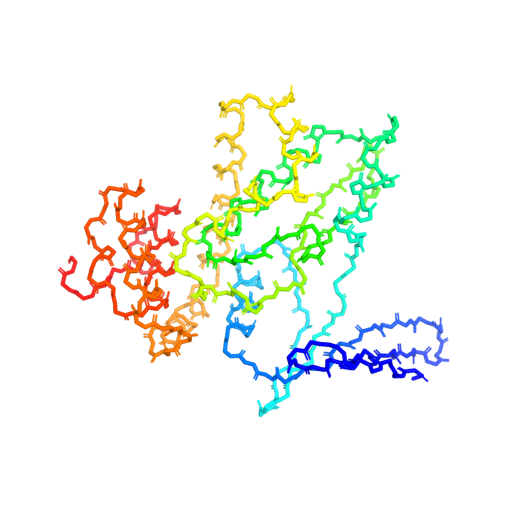93.19 133 ASP A CA 1
ATOM 1113 C C . ASP A 1 133 ? -6.026 -3.308 -2.738 1.00 93.19 133 ASP A C 1
ATOM 1115 O O . ASP A 1 133 ? -5.336 -2.472 -2.155 1.00 93.19 133 ASP A O 1
ATOM 1119 N N . PHE A 1 134 ? -5.566 -4.036 -3.747 1.00 95.00 134 PHE A N 1
ATOM 1120 C CA . PHE A 1 134 ? -4.188 -4.005 -4.232 1.00 95.00 134 PHE A CA 1
ATOM 1121 C C . PHE A 1 134 ? -4.102 -3.613 -5.709 1.00 95.00 134 PHE A C 1
ATOM 1123 O O . PHE A 1 134 ? -3.019 -3.619 -6.282 1.00 95.00 134 PHE A O 1
ATOM 1130 N N . ASP A 1 135 ? -5.223 -3.244 -6.334 1.00 92.12 135 ASP A N 1
ATOM 1131 C CA . ASP A 1 135 ? -5.293 -2.993 -7.778 1.00 92.12 135 ASP A CA 1
ATOM 1132 C C . ASP A 1 135 ? -4.748 -1.630 -8.238 1.00 92.12 135 ASP A C 1
ATOM 1134 O O . ASP A 1 135 ? -4.651 -1.364 -9.436 1.00 92.12 135 ASP A O 1
ATOM 1138 N N . GLN A 1 136 ? -4.359 -0.784 -7.280 1.00 95.06 136 GLN A N 1
ATOM 1139 C CA . GLN A 1 136 ? -3.687 0.498 -7.499 1.00 95.06 136 GLN A CA 1
ATOM 1140 C C . GLN A 1 136 ? -2.213 0.466 -7.075 1.00 95.06 136 GLN A C 1
ATOM 1142 O O . GLN A 1 136 ? -1.635 1.499 -6.715 1.00 95.06 136 GLN A O 1
ATOM 1147 N N . GLN A 1 137 ? -1.578 -0.705 -7.090 1.00 97.38 137 GLN A N 1
ATOM 1148 C CA . GLN A 1 137 ? -0.145 -0.816 -6.845 1.00 97.38 137 GLN A CA 1
ATOM 1149 C C . GLN A 1 137 ? 0.634 -0.124 -7.969 1.00 97.38 137 GLN A C 1
ATOM 1151 O O . GLN A 1 137 ? 0.615 -0.566 -9.120 1.00 97.38 137 GLN A O 1
ATOM 1156 N N . SER A 1 138 ? 1.325 0.966 -7.626 1.00 94.81 138 SER A N 1
ATOM 1157 C CA . SER A 1 138 ? 2.167 1.765 -8.525 1.00 94.81 138 SER A CA 1
ATOM 1158 C C . SER A 1 138 ? 1.479 2.187 -9.834 1.00 94.81 138 SER A C 1
ATOM 1160 O O . SER A 1 138 ? 2.137 2.351 -10.858 1.00 94.81 138 SER A O 1
ATOM 1162 N N . TYR A 1 139 ? 0.152 2.345 -9.828 1.00 96.81 139 TYR A N 1
ATOM 1163 C CA . TYR A 1 139 ? -0.628 2.598 -11.044 1.00 96.81 139 TYR A CA 1
ATOM 1164 C C . TYR A 1 139 ? -0.842 4.090 -11.333 1.00 96.81 139 TYR A C 1
ATOM 1166 O O . TYR A 1 139 ? -0.874 4.519 -12.489 1.00 96.81 139 TYR A O 1
ATOM 1174 N N . GLU A 1 140 ? -0.992 4.904 -10.293 1.00 97.62 140 GLU A N 1
ATOM 1175 C CA . GLU A 1 140 ? -1.429 6.295 -10.386 1.00 97.62 140 GLU A CA 1
ATOM 1176 C C . GLU A 1 140 ? -0.291 7.313 -10.559 1.00 97.62 140 GLU A C 1
ATOM 1178 O O . GLU A 1 140 ? 0.795 7.183 -9.998 1.00 97.62 140 GLU A O 1
ATOM 1183 N N . GLY A 1 141 ? -0.548 8.384 -11.318 1.00 97.75 141 GLY A N 1
ATOM 1184 C CA . GLY A 1 141 ? 0.461 9.420 -11.585 1.00 97.75 141 GLY A CA 1
ATOM 1185 C C . GLY A 1 141 ? 0.657 10.414 -10.436 1.00 97.75 141 GLY A C 1
ATOM 1186 O O . GLY A 1 141 ? 1.751 10.931 -10.223 1.00 97.75 141 GLY A O 1
ATOM 1187 N N . ARG A 1 142 ? -0.406 10.685 -9.670 1.00 98.19 142 ARG A N 1
ATOM 1188 C CA . ARG A 1 142 ? -0.385 11.655 -8.565 1.00 98.19 142 ARG A CA 1
ATOM 1189 C C . ARG A 1 142 ? 0.160 11.014 -7.299 1.00 98.19 142 ARG A C 1
ATOM 1191 O O . ARG A 1 142 ? -0.473 10.122 -6.738 1.00 98.19 142 ARG A O 1
ATOM 1198 N N . ARG A 1 143 ? 1.249 11.559 -6.759 1.00 97.44 143 ARG A N 1
ATOM 1199 C CA . ARG A 1 143 ? 1.897 11.084 -5.529 1.00 97.44 143 ARG A CA 1
ATOM 1200 C C . ARG A 1 143 ? 0.948 11.058 -4.328 1.00 97.44 143 ARG A C 1
ATOM 1202 O O . ARG A 1 143 ? 1.050 10.184 -3.476 1.00 97.44 143 ARG A O 1
ATOM 1209 N N . THR A 1 144 ? 0.026 12.017 -4.240 1.00 97.62 144 THR A N 1
ATOM 1210 C CA . THR A 1 144 ? -0.928 12.109 -3.122 1.00 97.62 144 THR A CA 1
ATOM 1211 C C . THR A 1 144 ? -1.893 10.927 -3.047 1.00 97.62 144 THR A C 1
ATOM 1213 O O . THR A 1 144 ? -2.441 10.689 -1.977 1.00 97.62 144 THR A O 1
ATOM 1216 N N . LEU A 1 145 ? -2.073 10.161 -4.131 1.00 98.00 145 LEU A N 1
ATOM 1217 C CA . LEU A 1 145 ? -2.908 8.957 -4.128 1.00 98.00 145 LEU A CA 1
ATOM 1218 C C . LEU A 1 145 ? -2.253 7.768 -3.411 1.00 98.00 145 LEU A C 1
ATOM 1220 O O . LEU A 1 145 ? -2.962 6.837 -3.050 1.00 98.00 145 LEU A O 1
ATOM 1224 N N . TYR A 1 146 ? -0.945 7.831 -3.141 1.00 98.50 146 TYR A N 1
ATOM 1225 C CA . TYR A 1 146 ? -0.192 6.840 -2.357 1.00 98.50 146 TYR A CA 1
ATOM 1226 C C . TYR A 1 146 ? -0.119 7.171 -0.862 1.00 98.50 146 TYR A C 1
ATOM 1228 O O . TYR A 1 146 ? 0.618 6.540 -0.108 1.00 98.50 146 TYR A O 1
ATOM 1236 N N . LEU A 1 147 ? -0.840 8.209 -0.435 1.00 97.94 147 LEU A N 1
ATOM 1237 C CA . LEU A 1 147 ? -0.815 8.739 0.921 1.00 97.94 147 LEU A CA 1
ATOM 1238 C C . LEU A 1 147 ? -2.250 8.745 1.469 1.00 97.94 147 LEU A C 1
ATOM 1240 O O . LEU A 1 147 ? -2.972 9.724 1.242 1.00 97.94 147 LEU A O 1
ATOM 1244 N N . PRO A 1 148 ? -2.677 7.680 2.187 1.00 98.25 148 PRO A N 1
ATOM 1245 C CA . PRO A 1 148 ? -4.020 7.553 2.756 1.00 98.25 148 PRO A CA 1
ATOM 1246 C C . PRO A 1 148 ? -4.569 8.821 3.431 1.00 98.25 148 PRO A C 1
ATOM 1248 O O . PRO A 1 148 ? -5.765 9.104 3.357 1.00 98.25 148 PRO A O 1
ATOM 1251 N N . GLN A 1 149 ? -3.700 9.623 4.051 1.00 97.38 149 GLN A N 1
ATOM 1252 C CA . GLN A 1 149 ? -4.077 10.864 4.732 1.00 97.38 149 GLN A CA 1
ATOM 1253 C C . GLN A 1 149 ? -4.752 11.927 3.840 1.00 97.38 149 GLN A C 1
ATOM 1255 O O . GLN A 1 149 ? -5.368 12.851 4.365 1.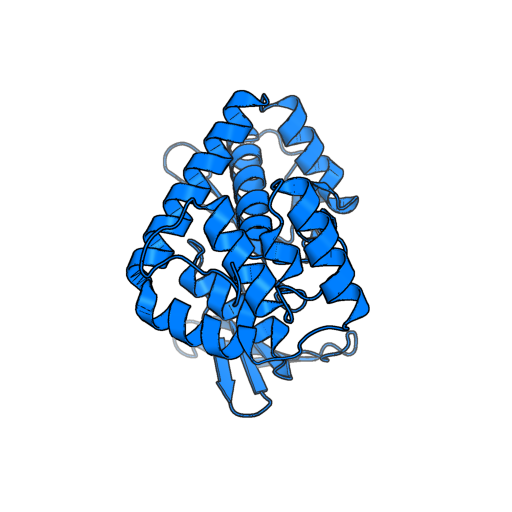00 97.38 149 GLN A O 1
ATOM 1260 N N . PHE A 1 150 ? -4.634 11.845 2.509 1.00 97.81 150 PHE A N 1
ATOM 1261 C CA . PHE A 1 150 ? -5.241 12.822 1.595 1.00 97.81 150 PHE A CA 1
ATOM 1262 C C . PHE A 1 150 ? -6.647 12.443 1.110 1.00 97.81 150 PHE A C 1
ATOM 1264 O O . PHE A 1 150 ? -7.291 13.247 0.429 1.00 97.81 150 PHE A O 1
ATOM 1271 N N . PHE A 1 151 ? -7.162 11.260 1.457 1.00 98.06 151 PHE A N 1
ATOM 1272 C CA . PHE A 1 151 ? -8.529 10.882 1.100 1.00 98.06 151 PHE A CA 1
ATOM 1273 C C . PHE A 1 151 ? -9.541 11.472 2.082 1.00 98.06 151 PHE A C 1
ATOM 1275 O O . PHE A 1 151 ? -9.415 11.335 3.296 1.00 98.06 151 PHE A O 1
ATOM 1282 N N . LYS A 1 152 ? -10.595 12.102 1.546 1.00 97.50 152 LYS A N 1
ATOM 1283 C CA . LYS A 1 152 ? -11.622 12.791 2.348 1.00 97.50 152 LYS A CA 1
ATOM 1284 C C . LYS A 1 152 ? -12.306 11.878 3.366 1.00 97.50 152 LYS A C 1
ATOM 1286 O O . LYS A 1 152 ? -12.585 12.318 4.473 1.00 97.50 152 LYS A O 1
ATOM 1291 N N . ASN A 1 153 ? -12.558 10.619 3.011 1.00 96.62 153 ASN A N 1
ATOM 1292 C CA . ASN A 1 153 ? -13.188 9.659 3.919 1.00 96.62 153 ASN A CA 1
ATOM 1293 C C . ASN A 1 153 ? -12.263 9.186 5.051 1.00 96.62 153 ASN A C 1
ATOM 1295 O O . ASN A 1 153 ? -12.763 8.676 6.043 1.00 96.62 153 ASN A O 1
ATOM 1299 N N . ASN A 1 154 ? -10.955 9.436 4.961 1.00 98.19 154 ASN A N 1
ATOM 1300 C CA . ASN A 1 154 ? -10.016 9.210 6.059 1.00 98.19 154 ASN A CA 1
ATOM 1301 C C . ASN A 1 154 ? -9.884 10.427 6.989 1.00 98.19 154 ASN A C 1
ATOM 1303 O O . ASN A 1 154 ? -9.202 10.333 8.008 1.00 98.19 154 ASN A O 1
ATOM 1307 N N . PHE A 1 155 ? -10.521 11.566 6.674 1.00 98.12 155 PHE A N 1
ATOM 1308 C CA . PHE A 1 155 ? -10.375 12.804 7.444 1.00 98.12 155 PHE A CA 1
ATOM 1309 C C . PHE A 1 155 ? -10.613 12.636 8.956 1.00 98.12 155 PHE A C 1
ATOM 1311 O O . PHE A 1 155 ? -9.812 13.181 9.710 1.00 98.12 155 PHE A O 1
ATOM 1318 N N . PRO A 1 156 ? -11.616 11.872 9.438 1.00 98.00 156 PRO A N 1
ATOM 1319 C CA . PRO A 1 156 ? -11.802 11.673 10.878 1.00 98.00 156 PRO A CA 1
ATOM 1320 C C . PRO A 1 156 ? -10.585 11.047 11.576 1.00 98.00 156 PRO A C 1
ATOM 1322 O O . PRO A 1 156 ? -10.170 11.524 12.628 1.00 98.00 156 PRO A O 1
ATOM 1325 N N . VAL A 1 157 ? -9.955 10.039 10.963 1.00 97.25 157 VAL A N 1
ATOM 1326 C CA . VAL A 1 157 ? -8.747 9.392 11.514 1.00 97.25 157 VAL A CA 1
ATOM 1327 C C . VAL A 1 157 ? -7.525 10.294 11.365 1.00 97.25 157 VAL A C 1
ATOM 1329 O O . VAL A 1 157 ? -6.683 10.354 12.256 1.00 97.25 157 VAL A O 1
ATOM 1332 N N . VAL A 1 158 ? -7.428 11.042 10.263 1.00 97.44 158 VAL A N 1
ATOM 1333 C CA . VAL A 1 158 ? -6.356 12.030 10.067 1.00 97.44 158 VAL A CA 1
ATOM 1334 C C . VAL A 1 158 ? -6.429 13.118 11.132 1.00 97.44 158 VAL A C 1
ATOM 1336 O O . VAL A 1 158 ? -5.402 13.460 11.710 1.00 97.44 158 VAL A O 1
ATOM 1339 N N . LYS A 1 159 ? -7.635 13.610 11.429 1.00 97.81 159 LYS A N 1
ATOM 1340 C CA . LYS A 1 159 ? -7.875 14.584 12.489 1.00 97.81 159 LYS A CA 1
ATOM 1341 C C . LYS A 1 159 ? -7.461 14.026 13.852 1.00 97.81 159 LYS A C 1
ATOM 1343 O O . LYS A 1 159 ? -6.712 14.683 14.564 1.00 97.81 159 LYS A O 1
ATOM 1348 N N . LEU A 1 160 ? -7.848 12.785 14.163 1.00 96.69 160 LEU A N 1
ATOM 1349 C CA . LEU A 1 160 ? -7.396 12.097 15.376 1.00 96.69 160 LEU A CA 1
ATOM 1350 C C . LEU A 1 160 ? -5.861 12.073 15.478 1.00 96.69 160 LEU A C 1
ATOM 1352 O O . LEU A 1 160 ? -5.290 12.381 16.521 1.00 96.69 160 LEU A O 1
ATOM 1356 N N . CYS A 1 161 ? -5.178 11.751 14.374 1.00 97.38 161 CYS A N 1
ATOM 1357 C CA . CYS A 1 161 ? -3.718 11.741 14.336 1.00 97.38 161 CYS A CA 1
ATOM 1358 C C . CYS A 1 161 ? -3.126 13.130 14.595 1.00 97.38 161 CYS A C 1
ATOM 1360 O O . CYS A 1 161 ? -2.165 13.234 15.352 1.00 97.38 161 CYS A O 1
ATOM 1362 N N . THR A 1 162 ? -3.671 14.186 13.981 1.00 96.19 162 THR A N 1
ATOM 1363 C CA . THR A 1 162 ? -3.164 15.556 14.161 1.00 96.19 162 THR A CA 1
ATOM 1364 C C . THR A 1 162 ? -3.446 16.124 15.545 1.00 96.19 162 THR A C 1
ATOM 1366 O O . THR A 1 162 ? -2.648 16.919 16.032 1.00 96.19 162 THR A O 1
ATOM 1369 N N . ASP A 1 163 ? -4.545 15.708 16.176 1.00 96.94 163 ASP A N 1
ATOM 1370 C CA . ASP A 1 163 ? -4.941 16.177 17.504 1.00 96.94 163 ASP A CA 1
ATOM 1371 C C . ASP A 1 163 ? -4.094 15.513 18.611 1.00 96.94 163 ASP A C 1
ATOM 1373 O O . ASP A 1 163 ? -3.806 16.142 19.629 1.00 96.94 163 ASP A O 1
ATOM 1377 N N . LEU A 1 164 ? -3.645 14.266 18.405 1.00 97.19 164 LEU A N 1
ATOM 1378 C CA . LEU A 1 164 ? -2.936 13.477 19.424 1.00 97.19 164 LEU A CA 1
ATOM 1379 C C . LEU A 1 164 ? -1.422 13.372 19.224 1.00 97.19 164 LEU A C 1
ATOM 1381 O O . LEU A 1 164 ? -0.683 13.204 20.196 1.00 97.19 164 LEU A O 1
ATOM 1385 N N . ILE A 1 165 ? -0.941 13.407 17.978 1.00 97.31 165 ILE A N 1
ATOM 1386 C CA . ILE A 1 165 ? 0.448 13.078 17.645 1.00 97.31 165 ILE A CA 1
ATOM 1387 C C . ILE A 1 165 ? 1.147 14.299 17.052 1.00 97.31 165 ILE A C 1
ATOM 1389 O O . ILE A 1 165 ? 0.838 14.758 15.953 1.00 97.31 165 ILE A O 1
ATOM 1393 N N . ASN A 1 166 ? 2.164 14.796 17.757 1.00 97.00 166 ASN A N 1
ATOM 1394 C CA . ASN A 1 166 ? 3.000 15.876 17.245 1.00 97.00 166 ASN A CA 1
ATOM 1395 C C . ASN A 1 166 ? 3.904 15.405 16.082 1.00 97.00 166 ASN A C 1
ATOM 1397 O O . ASN A 1 166 ? 4.110 14.212 15.837 1.00 97.00 166 ASN A O 1
ATOM 1401 N N . VAL A 1 167 ? 4.493 16.367 15.368 1.00 96.25 167 VAL A N 1
ATOM 1402 C CA . VAL A 1 167 ? 5.312 16.108 14.170 1.00 96.25 167 VAL A CA 1
ATOM 1403 C C . VAL A 1 167 ? 6.539 15.238 14.462 1.00 96.25 167 VAL A C 1
ATOM 1405 O O . VAL A 1 167 ? 6.913 14.407 13.631 1.00 96.25 167 VAL A O 1
ATOM 1408 N N . GLU A 1 168 ? 7.189 15.416 15.611 1.00 97.56 168 GLU A N 1
ATOM 1409 C CA . GLU A 1 168 ? 8.392 14.660 15.965 1.00 97.56 168 GLU A CA 1
ATOM 1410 C C . GLU A 1 168 ? 8.065 13.187 16.230 1.00 97.56 168 GLU A C 1
ATOM 1412 O O . GLU A 1 168 ? 8.692 12.300 15.642 1.00 97.56 168 GLU A O 1
ATOM 1417 N N . THR A 1 169 ? 7.021 12.930 17.018 1.00 97.75 169 THR A N 1
ATOM 1418 C CA . THR A 1 169 ? 6.507 11.587 17.298 1.00 97.75 169 THR A CA 1
ATOM 1419 C C . THR A 1 169 ? 5.996 10.907 16.025 1.00 97.75 169 THR A C 1
ATOM 1421 O O . THR A 1 169 ? 6.2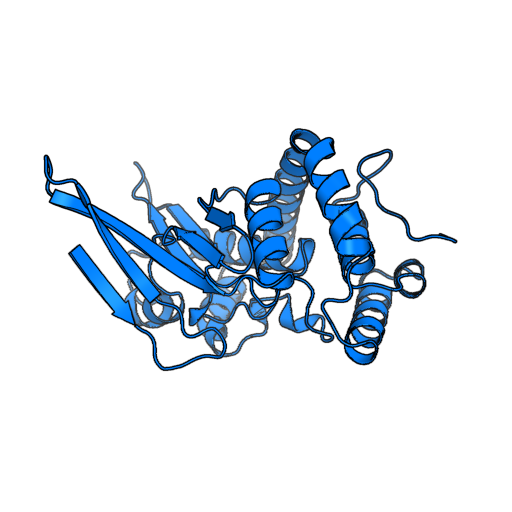92 9.737 15.789 1.00 97.75 169 THR A O 1
ATOM 1424 N N . SER A 1 170 ? 5.322 11.642 15.135 1.00 97.75 170 SER A N 1
ATOM 1425 C CA . SER A 1 170 ? 4.909 11.119 13.825 1.00 97.75 170 SER A CA 1
ATOM 1426 C C . SER A 1 170 ? 6.115 10.662 12.988 1.00 97.75 170 SER A C 1
ATOM 1428 O O . SER A 1 170 ? 6.159 9.522 12.517 1.00 97.75 170 SER A O 1
ATOM 1430 N N . LYS A 1 171 ? 7.170 11.488 12.899 1.00 98.06 171 LYS A N 1
ATOM 1431 C CA . LYS A 1 171 ? 8.429 11.119 12.222 1.00 98.06 171 LYS A CA 1
ATOM 1432 C C . LYS A 1 171 ? 9.138 9.937 12.883 1.00 98.06 171 LYS A C 1
ATOM 1434 O O . LYS A 1 171 ? 9.873 9.218 12.204 1.00 98.06 171 LYS A O 1
ATOM 1439 N N . GLN A 1 172 ? 8.996 9.758 14.194 1.00 98.38 172 GLN A N 1
ATOM 1440 C CA . GLN A 1 172 ? 9.518 8.583 14.888 1.00 98.38 172 GLN A CA 1
ATOM 1441 C C . GLN A 1 172 ? 8.765 7.321 14.452 1.00 98.38 172 GLN A C 1
ATOM 1443 O O . GLN A 1 172 ? 9.405 6.345 14.070 1.00 98.38 172 GLN A O 1
ATOM 1448 N N . TYR A 1 173 ? 7.431 7.344 14.425 1.00 98.44 173 TYR A N 1
ATOM 1449 C CA . TYR A 1 173 ? 6.633 6.191 13.990 1.00 98.44 173 TYR A CA 1
ATOM 1450 C C . TYR A 1 173 ? 6.890 5.805 12.531 1.00 98.44 173 TYR A C 1
ATOM 1452 O O . TYR A 1 173 ? 6.979 4.616 12.227 1.00 98.44 173 TYR A O 1
ATOM 1460 N N . GLN A 1 174 ? 7.103 6.786 11.650 1.00 98.50 174 GLN A N 1
ATOM 1461 C CA . GLN A 1 174 ? 7.548 6.540 10.274 1.00 98.50 174 GLN A CA 1
ATOM 1462 C C . GLN A 1 174 ? 8.915 5.839 10.235 1.00 98.50 174 GLN A C 1
ATOM 1464 O O . GLN A 1 174 ? 9.093 4.857 9.517 1.00 98.50 174 GLN A O 1
ATOM 1469 N N . ARG A 1 175 ? 9.890 6.297 11.036 1.00 98.50 175 ARG A N 1
ATOM 1470 C CA . ARG A 1 175 ? 11.224 5.671 11.135 1.00 98.50 175 ARG A CA 1
ATOM 1471 C C . ARG A 1 175 ? 11.166 4.244 11.688 1.00 98.50 175 ARG A C 1
ATOM 1473 O O . ARG A 1 175 ? 11.879 3.376 11.179 1.00 98.50 175 ARG A O 1
ATOM 1480 N N . GLU A 1 176 ? 10.317 3.993 12.686 1.00 98.38 176 GLU A N 1
ATOM 1481 C CA . GLU A 1 176 ? 10.046 2.640 13.192 1.00 98.38 176 GLU A CA 1
ATOM 1482 C C . GLU A 1 176 ? 9.552 1.733 12.059 1.00 98.38 176 GLU A C 1
ATOM 1484 O O . GLU A 1 176 ? 10.100 0.651 11.853 1.00 98.38 176 GLU A O 1
ATOM 1489 N N . GLU A 1 177 ? 8.564 2.190 11.284 1.00 98.44 177 GLU A N 1
ATOM 1490 C CA . GLU A 1 177 ? 7.991 1.395 10.196 1.00 98.44 177 GLU A CA 1
ATOM 1491 C C . GLU A 1 177 ? 9.002 1.120 9.079 1.00 98.44 177 GLU A C 1
ATOM 1493 O O . GLU A 1 177 ? 9.178 -0.027 8.671 1.00 98.44 177 GLU A O 1
ATOM 1498 N N . ARG A 1 178 ? 9.753 2.140 8.645 1.00 98.62 178 ARG A N 1
ATOM 1499 C CA . ARG A 1 178 ? 10.829 1.985 7.650 1.00 98.62 178 ARG A CA 1
ATOM 1500 C C . ARG A 1 178 ? 11.875 0.966 8.090 1.00 98.62 178 ARG A C 1
ATOM 1502 O O . ARG A 1 178 ? 12.339 0.169 7.278 1.00 98.62 178 ARG A O 1
ATOM 1509 N N . THR A 1 179 ? 12.231 0.963 9.374 1.00 98.56 179 THR A N 1
ATOM 1510 C CA . THR A 1 179 ? 13.191 -0.002 9.929 1.00 98.56 179 THR A CA 1
ATOM 1511 C C . THR A 1 179 ? 12.659 -1.433 9.823 1.00 98.56 179 THR A C 1
ATOM 1513 O O . THR A 1 179 ? 13.399 -2.338 9.430 1.00 98.56 179 THR A O 1
ATOM 1516 N N . LEU A 1 180 ? 11.370 -1.642 10.112 1.00 98.38 180 LEU A N 1
ATOM 1517 C CA . LEU A 1 180 ? 10.725 -2.950 9.981 1.00 98.38 180 LEU A CA 1
ATOM 1518 C C . LEU A 1 180 ? 10.650 -3.405 8.519 1.00 98.38 180 LEU A C 1
ATOM 1520 O O . LEU A 1 180 ? 11.017 -4.543 8.224 1.00 98.38 180 LEU A O 1
ATOM 1524 N N . ILE A 1 181 ? 10.253 -2.518 7.602 1.00 98.56 181 ILE A N 1
ATOM 1525 C CA . ILE A 1 181 ? 10.207 -2.818 6.163 1.00 98.56 181 ILE A CA 1
ATOM 1526 C C . ILE A 1 181 ? 11.603 -3.188 5.648 1.00 98.56 181 ILE A C 1
ATOM 1528 O O . ILE A 1 181 ? 11.769 -4.220 5.001 1.00 98.56 181 ILE A O 1
ATOM 1532 N N . LYS A 1 182 ? 12.631 -2.397 5.984 1.00 98.56 182 LYS A N 1
ATOM 1533 C CA . LYS A 1 182 ? 14.024 -2.660 5.587 1.00 98.56 182 LYS A CA 1
ATOM 1534 C C . LYS A 1 182 ? 14.507 -4.029 6.061 1.00 98.56 182 LYS A C 1
ATOM 1536 O O . LYS A 1 182 ? 15.167 -4.743 5.309 1.00 98.56 182 LYS A O 1
ATOM 1541 N N . ARG A 1 183 ? 14.168 -4.415 7.295 1.00 98.38 183 ARG A N 1
ATOM 1542 C CA . ARG A 1 183 ? 14.512 -5.736 7.838 1.00 98.38 183 ARG A CA 1
ATOM 1543 C C . ARG A 1 183 ? 13.854 -6.865 7.039 1.00 98.38 183 ARG A C 1
ATOM 1545 O O . ARG A 1 183 ? 14.546 -7.829 6.719 1.00 98.38 183 ARG A O 1
ATOM 1552 N N . ARG A 1 184 ? 12.564 -6.744 6.700 1.00 98.06 184 ARG A N 1
ATOM 1553 C CA . ARG A 1 184 ? 11.848 -7.747 5.885 1.00 98.06 184 ARG A CA 1
ATOM 1554 C C . ARG A 1 184 ? 12.408 -7.840 4.470 1.00 98.06 184 ARG A C 1
ATOM 1556 O O . ARG A 1 184 ? 12.706 -8.938 4.014 1.00 98.06 184 ARG A O 1
ATOM 1563 N N . LEU A 1 185 ? 12.664 -6.695 3.837 1.00 98.44 185 LEU A N 1
ATOM 1564 C CA . LEU A 1 185 ? 13.284 -6.628 2.514 1.00 98.44 185 LEU A CA 1
ATOM 1565 C C . LEU A 1 185 ? 14.622 -7.366 2.484 1.00 98.44 185 LEU A C 1
ATOM 1567 O O . LEU A 1 185 ? 14.845 -8.186 1.601 1.00 98.44 185 LEU A O 1
ATOM 1571 N N . ASN A 1 186 ? 15.497 -7.113 3.462 1.00 97.62 186 ASN A N 1
ATOM 1572 C CA . ASN A 1 186 ? 16.799 -7.778 3.535 1.00 97.62 186 ASN A CA 1
ATOM 1573 C C . ASN A 1 186 ? 16.667 -9.295 3.734 1.00 97.62 186 ASN A C 1
ATOM 1575 O O . ASN A 1 186 ? 17.451 -10.052 3.170 1.00 97.62 186 ASN A O 1
ATOM 1579 N N . PHE A 1 187 ? 15.679 -9.739 4.514 1.00 97.38 187 PHE A N 1
ATOM 1580 C CA . PHE A 1 187 ? 15.411 -11.162 4.721 1.00 97.38 187 PHE A CA 1
ATOM 1581 C C . PHE A 1 187 ? 14.885 -11.846 3.449 1.00 97.38 187 PHE A C 1
ATOM 1583 O O . PHE A 1 187 ? 15.258 -12.978 3.157 1.00 97.38 187 PHE A O 1
ATOM 1590 N N . ALA A 1 188 ? 14.062 -11.149 2.665 1.00 97.38 188 ALA A N 1
ATOM 1591 C CA . ALA A 1 188 ? 13.451 -11.666 1.444 1.00 97.38 188 ALA A CA 1
ATOM 1592 C C . ALA A 1 188 ? 14.147 -11.187 0.154 1.00 97.38 188 ALA A C 1
ATOM 1594 O O . ALA A 1 188 ? 13.543 -11.222 -0.920 1.00 97.38 188 ALA A O 1
ATOM 1595 N N . LEU A 1 189 ? 15.409 -10.746 0.238 1.00 98.12 189 LEU A N 1
ATOM 1596 C CA . LEU A 1 189 ? 16.090 -10.025 -0.843 1.00 98.12 189 LEU A CA 1
ATOM 1597 C C . LEU A 1 189 ? 16.046 -10.746 -2.206 1.00 98.12 189 LEU A C 1
ATOM 1599 O O . LEU A 1 189 ? 15.689 -10.084 -3.180 1.00 98.12 189 LEU A O 1
ATOM 1603 N N . PRO A 1 190 ? 16.312 -12.065 -2.320 1.00 98.31 190 PRO A N 1
ATOM 1604 C CA . PRO A 1 190 ? 16.220 -12.755 -3.610 1.00 98.31 190 PRO A CA 1
ATOM 1605 C C . PRO A 1 190 ? 14.818 -12.687 -4.236 1.00 98.31 190 PRO A C 1
ATOM 1607 O O . PRO A 1 190 ? 14.682 -12.425 -5.430 1.00 98.31 190 PRO A O 1
ATOM 1610 N N . ARG A 1 191 ? 13.758 -12.844 -3.426 1.00 98.06 191 ARG A N 1
ATOM 1611 C CA . ARG A 1 191 ? 12.363 -12.737 -3.892 1.00 98.06 191 ARG A CA 1
ATOM 1612 C C . ARG A 1 191 ? 12.037 -11.314 -4.336 1.00 98.06 191 ARG A C 1
ATOM 1614 O O . ARG A 1 191 ? 11.463 -11.121 -5.402 1.00 98.06 191 ARG A O 1
ATOM 1621 N N . VAL A 1 192 ? 12.463 -10.320 -3.554 1.00 98.50 192 VAL A N 1
ATOM 1622 C CA . VAL A 1 192 ? 12.288 -8.898 -3.884 1.00 98.50 192 VAL A CA 1
ATOM 1623 C C . VAL A 1 192 ? 13.005 -8.544 -5.191 1.00 98.50 192 VAL A C 1
ATOM 1625 O O . VAL A 1 192 ? 12.458 -7.809 -6.007 1.00 98.50 192 VAL A O 1
ATOM 1628 N N . GLN A 1 193 ? 14.204 -9.081 -5.428 1.00 98.31 193 GLN A N 1
ATOM 1629 C CA . GLN A 1 193 ? 14.948 -8.855 -6.669 1.00 98.31 193 GLN A CA 1
ATOM 1630 C C . GLN A 1 193 ? 14.259 -9.486 -7.884 1.00 98.31 193 GLN A C 1
ATOM 1632 O O . GLN A 1 193 ? 14.210 -8.847 -8.932 1.00 98.31 193 GLN A O 1
ATOM 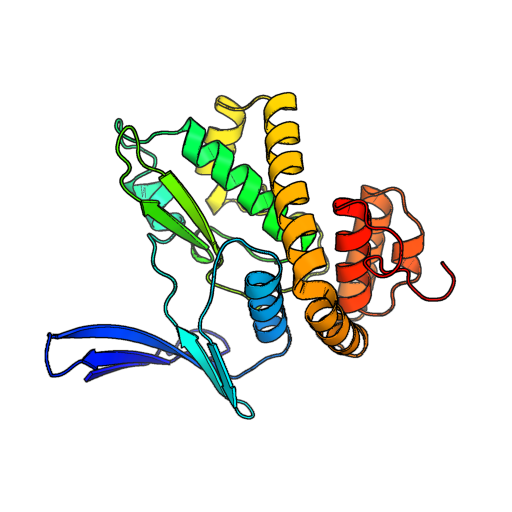1637 N N . HIS A 1 194 ? 13.691 -10.688 -7.751 1.00 98.25 194 HIS A N 1
ATOM 1638 C CA . HIS A 1 194 ? 12.899 -11.299 -8.824 1.00 98.25 194 HIS A CA 1
ATOM 1639 C C . HIS A 1 194 ? 11.646 -10.478 -9.139 1.00 98.25 194 HIS A C 1
ATOM 1641 O O . HIS A 1 194 ? 11.415 -10.144 -10.300 1.00 98.25 194 HIS A O 1
ATOM 1647 N N . LEU A 1 195 ? 10.892 -10.077 -8.109 1.00 98.31 195 LEU A N 1
ATOM 1648 C CA . LEU A 1 195 ? 9.719 -9.220 -8.273 1.00 98.31 195 LEU A CA 1
ATOM 1649 C C . LEU A 1 195 ? 10.086 -7.893 -8.948 1.00 98.31 195 LEU A C 1
ATOM 1651 O O . LEU A 1 195 ? 9.401 -7.457 -9.869 1.00 98.31 195 LEU A O 1
ATOM 1655 N N . ARG A 1 196 ? 11.206 -7.285 -8.541 1.00 98.38 196 ARG A N 1
ATOM 1656 C CA . ARG A 1 196 ? 11.742 -6.072 -9.164 1.00 98.38 196 ARG A CA 1
ATOM 1657 C C . ARG A 1 196 ? 11.987 -6.247 -10.652 1.00 98.38 196 ARG A C 1
ATOM 1659 O O . ARG A 1 196 ? 11.556 -5.398 -11.421 1.00 98.38 196 ARG A O 1
ATOM 1666 N N . THR A 1 197 ? 12.643 -7.330 -11.060 1.00 98.12 197 THR A N 1
ATOM 1667 C CA . THR A 1 197 ? 12.894 -7.611 -12.479 1.00 98.12 197 THR A CA 1
ATOM 1668 C C . THR A 1 197 ? 11.590 -7.665 -13.274 1.00 98.12 197 THR A C 1
ATOM 1670 O O . THR A 1 197 ? 11.496 -7.031 -14.322 1.00 98.12 197 THR A O 1
ATOM 1673 N N . CYS A 1 198 ? 10.566 -8.350 -12.755 1.00 97.88 198 CYS A N 1
ATOM 1674 C CA . CYS A 1 198 ? 9.250 -8.415 -13.392 1.00 97.88 198 CYS A CA 1
ATOM 1675 C C . CYS A 1 198 ? 8.590 -7.032 -13.482 1.00 97.88 198 CYS A C 1
ATOM 1677 O O . CYS A 1 198 ? 8.214 -6.603 -14.568 1.00 97.88 198 CYS A O 1
ATOM 1679 N N . MET A 1 199 ? 8.511 -6.304 -12.363 1.00 98.25 199 MET A N 1
ATOM 1680 C CA . MET A 1 199 ? 7.868 -4.987 -12.312 1.00 98.25 199 MET A CA 1
ATOM 1681 C C . MET A 1 199 ? 8.573 -3.941 -13.183 1.00 98.25 199 MET A C 1
ATOM 1683 O O . MET A 1 199 ? 7.914 -3.056 -13.722 1.00 98.25 199 MET A O 1
ATOM 1687 N N . CYS A 1 200 ? 9.905 -3.994 -13.297 1.00 97.81 200 CYS A N 1
ATOM 1688 C CA . CYS A 1 200 ? 10.657 -3.049 -14.123 1.00 97.81 200 CYS A CA 1
ATOM 1689 C C . CYS A 1 200 ? 10.433 -3.282 -15.623 1.00 97.81 200 CYS A C 1
ATOM 1691 O O . CYS A 1 200 ? 10.467 -2.312 -16.378 1.00 97.81 200 CYS A O 1
ATOM 1693 N N . ALA A 1 201 ? 10.198 -4.532 -16.035 1.00 97.44 201 ALA A N 1
ATOM 1694 C CA . ALA A 1 201 ? 9.950 -4.905 -17.427 1.00 97.44 201 ALA A CA 1
ATOM 1695 C C . ALA A 1 201 ? 8.489 -4.703 -17.872 1.00 97.44 201 ALA A C 1
ATOM 1697 O O . ALA A 1 201 ? 8.227 -4.659 -19.072 1.00 97.44 201 ALA A O 1
ATOM 1698 N N . ASP A 1 202 ? 7.548 -4.593 -16.931 1.00 96.94 202 ASP A N 1
ATOM 1699 C CA . ASP A 1 202 ? 6.117 -4.492 -17.224 1.00 96.94 202 ASP A CA 1
ATOM 1700 C C . ASP A 1 202 ? 5.627 -3.038 -17.380 1.00 96.94 202 ASP A C 1
ATOM 1702 O O . ASP A 1 202 ? 6.113 -2.097 -16.740 1.00 96.94 202 ASP A O 1
ATOM 1706 N N . GLN A 1 203 ? 4.604 -2.854 -18.216 1.00 96.00 203 GLN A N 1
ATOM 1707 C CA . GLN A 1 203 ? 3.921 -1.586 -18.444 1.00 96.00 203 GLN A CA 1
ATOM 1708 C C . GLN A 1 203 ? 2.509 -1.626 -17.848 1.00 96.00 203 GLN A C 1
ATOM 1710 O O . GLN A 1 203 ? 1.506 -1.733 -18.550 1.00 96.00 203 GLN A O 1
ATOM 1715 N N . ILE A 1 204 ? 2.426 -1.459 -16.528 1.00 95.75 204 ILE A N 1
ATOM 1716 C CA . ILE A 1 204 ? 1.140 -1.479 -15.813 1.00 95.75 204 ILE A CA 1
ATOM 1717 C C . ILE A 1 204 ? 0.353 -0.166 -15.896 1.00 95.75 204 ILE A C 1
ATOM 1719 O O . ILE A 1 204 ? -0.796 -0.125 -15.481 1.00 95.75 204 ILE A O 1
ATOM 1723 N N . SER A 1 205 ? 0.954 0.926 -16.379 1.00 96.94 205 SER A N 1
ATOM 1724 C CA . SER A 1 205 ? 0.326 2.253 -16.412 1.00 96.94 205 SER A CA 1
ATOM 1725 C C . SER A 1 205 ? 0.683 3.031 -17.682 1.00 96.94 205 SER A C 1
ATOM 1727 O O . SER A 1 205 ? 1.557 2.652 -18.463 1.00 96.94 205 SER A O 1
ATOM 1729 N N . SER A 1 206 ? -0.016 4.143 -17.904 1.00 97.56 206 SER A N 1
ATOM 1730 C CA . SER A 1 206 ? 0.217 5.038 -19.040 1.00 97.56 206 SER A CA 1
ATOM 1731 C C . SER A 1 206 ? 1.526 5.821 -18.893 1.00 97.56 206 SER A C 1
ATOM 1733 O O . SER A 1 206 ? 1.867 6.248 -17.788 1.00 97.56 206 SER A O 1
ATOM 1735 N N . ALA A 1 207 ? 2.175 6.136 -20.016 1.00 97.81 207 ALA A N 1
ATOM 1736 C CA . ALA A 1 207 ? 3.379 6.970 -20.039 1.00 97.81 207 ALA A CA 1
ATOM 1737 C C . ALA A 1 207 ? 3.178 8.348 -19.372 1.00 97.81 207 ALA A C 1
ATOM 1739 O O . ALA A 1 207 ? 4.088 8.854 -18.719 1.00 97.81 207 ALA A O 1
ATOM 1740 N N . GLU A 1 208 ? 1.980 8.935 -19.487 1.00 98.31 208 GLU A N 1
ATOM 1741 C CA . GLU A 1 208 ? 1.625 10.199 -18.829 1.00 98.31 208 GLU A CA 1
ATOM 1742 C C . GLU A 1 208 ? 1.685 10.078 -17.301 1.00 98.31 208 GLU A C 1
ATOM 1744 O O . GLU A 1 208 ? 2.378 10.859 -16.645 1.00 98.31 208 GLU A O 1
ATOM 1749 N N . LYS A 1 209 ? 1.017 9.064 -16.732 1.00 98.38 209 LYS A N 1
ATOM 1750 C CA . LYS A 1 209 ? 1.046 8.793 -15.286 1.00 98.38 209 LYS A CA 1
ATOM 1751 C C . LYS A 1 209 ? 2.464 8.501 -14.799 1.00 98.38 209 LYS A C 1
ATOM 1753 O O . LYS A 1 209 ? 2.883 9.072 -13.794 1.00 98.38 209 LYS A O 1
ATOM 1758 N N . THR A 1 210 ? 3.224 7.679 -15.523 1.00 98.44 210 THR A N 1
ATOM 1759 C CA . THR A 1 210 ? 4.627 7.379 -15.194 1.00 98.44 210 THR A CA 1
ATOM 1760 C C . THR A 1 210 ? 5.475 8.653 -15.172 1.00 98.44 210 THR A C 1
ATOM 1762 O O . THR A 1 210 ? 6.201 8.901 -14.207 1.00 98.44 210 THR A O 1
ATOM 1765 N N . TYR A 1 211 ? 5.337 9.510 -16.191 1.00 98.50 211 TYR A N 1
ATOM 1766 C CA . TYR A 1 211 ? 6.041 10.791 -16.272 1.00 98.50 211 TYR A CA 1
ATOM 1767 C C . TYR A 1 211 ? 5.659 11.750 -15.137 1.00 98.50 211 TYR A C 1
ATOM 1769 O O . TYR A 1 211 ? 6.522 12.422 -14.562 1.00 98.50 211 TYR A O 1
ATOM 1777 N N . GLN A 1 212 ? 4.371 11.820 -14.803 1.00 98.62 212 GLN A N 1
ATOM 1778 C CA . GLN A 1 212 ? 3.895 12.647 -13.703 1.00 98.62 212 GLN A CA 1
ATOM 1779 C C . GLN A 1 212 ? 4.502 12.190 -12.374 1.00 98.62 212 GLN A C 1
ATOM 1781 O O . GLN A 1 212 ? 5.078 13.007 -11.649 1.00 98.62 212 GLN A O 1
ATOM 1786 N N . LEU A 1 213 ? 4.422 10.892 -12.081 1.00 98.62 213 LEU A N 1
ATOM 1787 C CA . LEU A 1 213 ? 4.863 10.347 -10.805 1.00 98.62 213 LEU A CA 1
ATOM 1788 C C . LEU A 1 213 ? 6.363 10.538 -10.593 1.00 98.62 213 LEU A C 1
ATOM 1790 O O . LEU A 1 213 ? 6.770 11.015 -9.530 1.00 98.62 213 LEU A O 1
ATOM 1794 N N . ARG A 1 214 ? 7.191 10.255 -11.609 1.00 97.81 214 ARG A N 1
ATOM 1795 C CA . ARG A 1 214 ? 8.640 10.477 -11.498 1.00 97.81 214 ARG A CA 1
ATOM 1796 C C . ARG A 1 214 ? 8.983 11.939 -11.228 1.00 97.81 214 ARG A C 1
ATOM 1798 O O . ARG A 1 214 ? 9.842 12.211 -10.397 1.00 97.81 214 ARG A O 1
ATOM 1805 N N . LYS A 1 215 ? 8.273 12.890 -11.848 1.00 98.62 215 LYS A N 1
ATOM 1806 C CA . LYS A 1 215 ? 8.477 14.327 -11.610 1.00 98.62 215 LYS A CA 1
ATOM 1807 C C . LYS A 1 215 ? 8.090 14.721 -10.182 1.00 98.62 215 LYS A C 1
ATOM 1809 O O . LYS A 1 215 ? 8.805 15.490 -9.538 1.00 98.62 215 LYS A O 1
ATOM 1814 N N . GLU A 1 216 ? 6.965 14.215 -9.680 1.00 98.62 216 GLU A N 1
ATOM 1815 C CA . GLU A 1 216 ? 6.507 14.498 -8.316 1.00 98.62 216 GLU A CA 1
ATOM 1816 C C . GLU A 1 216 ? 7.441 13.898 -7.253 1.00 98.62 216 GLU A C 1
ATOM 1818 O O . GLU A 1 216 ? 7.735 14.567 -6.257 1.00 98.62 216 GLU A O 1
ATOM 1823 N N . LEU A 1 217 ? 7.950 12.681 -7.471 1.00 98.69 217 LEU A N 1
ATOM 1824 C CA . LEU A 1 217 ? 8.898 12.027 -6.564 1.00 98.69 217 LEU A CA 1
ATOM 1825 C C . LEU A 1 217 ? 10.307 12.623 -6.647 1.00 98.69 217 LEU A C 1
ATOM 1827 O O . LEU A 1 217 ? 10.910 12.840 -5.596 1.00 98.69 217 LEU A O 1
ATOM 1831 N N . ALA A 1 218 ? 10.783 12.997 -7.841 1.00 98.62 218 ALA A N 1
ATOM 1832 C CA . ALA A 1 218 ? 12.038 13.734 -8.014 1.00 98.62 218 ALA A CA 1
ATOM 1833 C C . ALA A 1 218 ? 12.038 15.021 -7.184 1.00 98.62 218 ALA A C 1
ATOM 1835 O O . ALA A 1 218 ? 12.994 15.315 -6.469 1.00 98.62 218 ALA A O 1
ATOM 1836 N N . LYS A 1 219 ? 10.926 15.767 -7.229 1.00 98.56 219 LYS A N 1
ATOM 1837 C CA . LYS A 1 219 ? 10.753 16.992 -6.444 1.00 98.56 219 LYS A CA 1
ATOM 1838 C C . LYS A 1 219 ? 10.656 16.715 -4.943 1.00 98.56 219 LYS A C 1
ATOM 1840 O O . LYS A 1 219 ? 11.232 17.467 -4.166 1.00 98.56 219 LYS A O 1
ATOM 1845 N N . LEU A 1 220 ? 9.907 15.689 -4.528 1.00 98.19 220 LEU A N 1
ATOM 1846 C CA . LEU A 1 220 ? 9.749 15.349 -3.109 1.00 98.19 220 LEU A CA 1
ATOM 1847 C C . LEU A 1 220 ? 11.089 14.989 -2.465 1.00 98.19 220 LEU A C 1
ATOM 1849 O O . LEU A 1 220 ? 11.410 15.505 -1.399 1.00 98.19 220 LEU A O 1
ATOM 1853 N N . HIS A 1 221 ? 11.825 14.074 -3.092 1.00 98.00 221 HIS A N 1
ATOM 1854 C CA . HIS A 1 221 ? 13.066 13.529 -2.544 1.00 98.00 221 HIS A CA 1
ATOM 1855 C C . HIS A 1 221 ? 14.289 14.385 -2.881 1.00 98.00 221 HIS A C 1
ATOM 1857 O O . HIS A 1 221 ? 15.366 14.127 -2.354 1.00 98.00 221 HIS A O 1
ATOM 1863 N N . ASN A 1 222 ? 14.120 15.409 -3.727 1.00 98.12 222 ASN A N 1
ATOM 1864 C CA . ASN A 1 222 ? 15.205 16.194 -4.311 1.00 98.12 222 ASN A CA 1
ATOM 1865 C C . ASN A 1 222 ? 16.251 15.294 -4.999 1.00 98.12 222 ASN A C 1
ATOM 1867 O O . ASN A 1 222 ? 17.452 15.416 -4.764 1.00 98.12 222 ASN A O 1
ATOM 1871 N N . ASP A 1 223 ? 15.771 14.363 -5.828 1.00 98.00 223 ASP A N 1
ATOM 1872 C CA . ASP A 1 223 ? 16.587 13.332 -6.469 1.00 98.00 223 ASP A CA 1
ATOM 1873 C C . ASP A 1 223 ? 16.265 13.225 -7.966 1.00 98.00 223 ASP A C 1
ATOM 1875 O O . ASP A 1 223 ? 15.188 12.781 -8.369 1.00 98.00 223 ASP A O 1
ATOM 1879 N N . PHE A 1 224 ? 17.215 13.644 -8.806 1.00 97.38 224 PHE A N 1
ATOM 1880 C CA . PHE A 1 224 ? 17.079 13.620 -10.263 1.00 97.38 224 PHE A CA 1
ATOM 1881 C C . PHE A 1 224 ? 16.925 12.201 -10.824 1.00 97.38 224 PHE A C 1
ATOM 1883 O O . PHE A 1 224 ? 16.311 12.044 -11.878 1.00 97.38 224 PHE A O 1
ATOM 1890 N N . ARG A 1 225 ? 17.411 11.164 -10.127 1.00 98.44 225 ARG A N 1
ATOM 1891 C CA . ARG A 1 225 ? 17.426 9.789 -10.647 1.00 98.44 225 ARG A CA 1
ATOM 1892 C C . ARG A 1 225 ? 16.030 9.263 -10.968 1.00 98.44 225 ARG A C 1
ATOM 1894 O O . ARG A 1 225 ? 15.894 8.457 -11.875 1.00 98.44 225 ARG A O 1
ATOM 1901 N N . PHE A 1 226 ? 14.974 9.776 -10.333 1.00 98.56 226 PHE A N 1
ATOM 1902 C CA . PHE A 1 226 ? 13.598 9.450 -10.729 1.00 98.56 226 PHE A CA 1
ATOM 1903 C C . PHE A 1 226 ? 13.304 9.786 -12.196 1.00 98.56 226 PHE A C 1
ATOM 1905 O O . PHE A 1 226 ? 12.557 9.068 -12.853 1.00 98.56 226 PHE A O 1
ATOM 1912 N N . MET A 1 227 ? 13.901 10.848 -12.744 1.00 98.25 227 MET A N 1
ATOM 1913 C CA . MET A 1 227 ? 13.706 11.235 -14.145 1.00 98.25 227 MET A CA 1
ATOM 1914 C C . MET A 1 227 ? 14.326 10.245 -15.137 1.00 98.25 227 MET A C 1
ATOM 1916 O O . MET A 1 227 ? 13.921 10.250 -16.299 1.00 98.25 227 MET A O 1
ATOM 1920 N N . LEU A 1 228 ? 15.251 9.397 -14.674 1.00 97.94 228 LEU A N 1
ATOM 1921 C CA . LEU A 1 228 ? 15.839 8.298 -15.440 1.00 97.94 228 LEU A CA 1
ATOM 1922 C C . LEU A 1 228 ? 14.950 7.046 -15.447 1.00 97.94 228 LEU A C 1
ATOM 1924 O O . LEU A 1 228 ? 15.180 6.150 -16.242 1.00 97.94 228 LEU A O 1
ATOM 1928 N N . CYS A 1 229 ? 13.921 6.971 -14.597 1.00 98.06 229 CYS A N 1
ATOM 1929 C CA . CYS A 1 229 ? 12.990 5.847 -14.616 1.00 98.06 229 CYS A CA 1
ATOM 1930 C C . CYS A 1 229 ? 12.063 5.906 -15.846 1.00 98.06 229 CYS A C 1
ATOM 1932 O O . CYS A 1 229 ? 11.458 6.944 -16.161 1.00 98.06 229 CYS A O 1
ATOM 1934 N N . HIS A 1 230 ? 11.915 4.754 -16.486 1.00 96.44 230 HIS A N 1
ATOM 1935 C CA . HIS A 1 230 ? 11.111 4.451 -17.663 1.00 96.44 230 HIS A CA 1
ATOM 1936 C C . HIS A 1 230 ? 9.838 3.654 -17.337 1.00 96.44 230 HIS A C 1
ATOM 1938 O O . HIS A 1 230 ? 8.856 3.796 -18.065 1.00 96.44 230 HIS A O 1
ATOM 1944 N N . SER A 1 231 ? 9.803 2.881 -16.244 1.00 97.81 231 SER A N 1
ATOM 1945 C CA . SER A 1 231 ? 8.605 2.134 -15.819 1.00 97.81 231 SER A CA 1
ATOM 1946 C C . SER A 1 231 ? 8.174 2.409 -14.373 1.00 97.81 231 SER A C 1
ATOM 1948 O O . SER A 1 231 ? 8.913 2.969 -13.558 1.00 97.81 231 SER A O 1
ATOM 1950 N N . MET A 1 232 ? 6.939 2.014 -14.037 1.00 98.12 232 MET A N 1
ATOM 1951 C CA . MET A 1 232 ? 6.415 2.133 -12.670 1.00 98.12 232 MET A CA 1
ATOM 1952 C C . MET A 1 232 ? 7.183 1.253 -11.677 1.00 98.12 232 MET A C 1
ATOM 1954 O O . MET A 1 232 ? 7.346 1.644 -10.518 1.00 98.12 232 MET A O 1
ATOM 1958 N N . GLY A 1 233 ? 7.702 0.102 -12.120 1.00 98.44 233 GLY A N 1
ATOM 1959 C CA . GLY A 1 233 ? 8.574 -0.739 -11.305 1.00 98.44 233 GLY A CA 1
ATOM 1960 C C . GLY A 1 233 ? 9.837 0.002 -10.882 1.00 98.44 233 GLY A C 1
ATOM 1961 O O . GLY A 1 233 ? 10.132 0.080 -9.691 1.00 98.44 233 GLY A O 1
ATOM 1962 N N . GLU A 1 234 ? 10.526 0.647 -11.822 1.00 98.62 234 GLU A N 1
ATOM 1963 C CA . GLU A 1 234 ? 11.748 1.400 -11.519 1.00 98.62 234 GLU A CA 1
ATOM 1964 C C . GLU A 1 234 ? 11.496 2.547 -10.536 1.00 98.62 234 GLU A C 1
ATOM 1966 O O . GLU A 1 234 ? 12.239 2.710 -9.566 1.00 98.62 234 GLU A O 1
ATOM 1971 N N . ILE A 1 235 ? 10.404 3.295 -10.741 1.00 98.75 235 ILE A N 1
ATOM 1972 C CA . ILE A 1 235 ? 9.982 4.365 -9.827 1.00 98.75 235 ILE A CA 1
ATOM 1973 C C . ILE A 1 235 ? 9.738 3.802 -8.421 1.00 98.75 235 ILE A C 1
ATOM 1975 O O . ILE A 1 235 ? 10.180 4.387 -7.429 1.00 98.75 235 ILE A O 1
ATOM 1979 N N . THR A 1 236 ? 9.060 2.656 -8.332 1.00 98.75 236 THR A N 1
ATOM 1980 C CA . THR A 1 236 ? 8.740 1.993 -7.061 1.00 98.75 236 THR A CA 1
ATOM 1981 C C . THR A 1 236 ? 10.002 1.584 -6.319 1.00 98.75 236 THR A C 1
ATOM 1983 O O . THR A 1 236 ? 10.179 1.946 -5.155 1.00 98.75 236 THR A O 1
ATOM 1986 N N . PHE A 1 237 ? 10.924 0.888 -6.982 1.00 98.75 237 PHE A N 1
ATOM 1987 C CA . PHE A 1 237 ? 12.136 0.399 -6.329 1.00 98.75 237 PHE A CA 1
ATOM 1988 C C . PHE A 1 237 ? 13.148 1.505 -6.019 1.00 98.75 237 PHE A C 1
ATOM 1990 O O . PHE A 1 237 ? 13.854 1.407 -5.009 1.00 98.75 237 PHE A O 1
ATOM 1997 N N . LEU A 1 238 ? 13.180 2.591 -6.796 1.00 98.81 238 LEU A N 1
ATOM 1998 C CA . LEU A 1 238 ? 13.945 3.782 -6.427 1.00 98.81 238 LEU A CA 1
ATOM 1999 C C . LEU A 1 238 ? 13.328 4.480 -5.203 1.00 98.81 238 LEU A C 1
ATOM 2001 O O . LEU A 1 238 ? 14.053 4.849 -4.278 1.00 98.81 238 LEU A O 1
ATOM 2005 N N . ASN A 1 239 ? 11.995 4.589 -5.130 1.00 98.81 239 ASN A N 1
ATOM 2006 C CA . ASN A 1 239 ? 11.307 5.142 -3.959 1.00 98.81 239 ASN A CA 1
ATOM 2007 C C . ASN A 1 239 ? 11.551 4.307 -2.694 1.00 98.81 239 ASN A C 1
ATOM 2009 O O . ASN A 1 239 ? 11.852 4.877 -1.644 1.00 98.81 239 ASN A O 1
ATOM 2013 N N . ILE A 1 240 ? 11.499 2.975 -2.797 1.00 98.75 240 ILE A N 1
ATOM 2014 C CA . ILE A 1 240 ? 11.869 2.052 -1.712 1.00 98.75 240 ILE A CA 1
ATOM 2015 C C . ILE A 1 240 ? 13.329 2.289 -1.295 1.00 98.75 240 ILE A C 1
ATOM 2017 O O . ILE A 1 240 ? 13.618 2.434 -0.107 1.00 98.75 240 ILE A O 1
ATOM 2021 N N . THR A 1 241 ? 14.246 2.391 -2.263 1.00 98.75 241 THR A N 1
ATOM 2022 C CA . THR A 1 241 ? 15.682 2.605 -2.014 1.00 98.75 241 THR A CA 1
ATOM 2023 C C . THR A 1 241 ? 15.942 3.883 -1.228 1.00 98.75 241 THR A C 1
ATOM 2025 O O . THR A 1 241 ? 16.624 3.845 -0.202 1.00 98.75 241 THR A O 1
ATOM 2028 N N . ILE A 1 242 ? 15.369 5.003 -1.670 1.00 98.44 242 ILE A N 1
ATOM 2029 C CA . ILE A 1 242 ? 15.565 6.313 -1.042 1.00 98.44 242 ILE A CA 1
ATOM 2030 C C . ILE A 1 242 ? 14.869 6.368 0.319 1.00 98.44 242 ILE A C 1
ATOM 2032 O O . ILE A 1 242 ? 15.484 6.752 1.313 1.00 98.44 242 ILE A O 1
ATOM 2036 N N . THR A 1 243 ? 13.611 5.922 0.400 1.00 98.31 243 THR A N 1
ATOM 2037 C CA . THR A 1 243 ? 12.811 6.029 1.631 1.00 98.31 243 THR A CA 1
ATOM 2038 C C . THR A 1 243 ? 13.375 5.165 2.762 1.00 98.31 243 THR A C 1
ATOM 2040 O O . THR A 1 243 ? 13.334 5.572 3.926 1.00 98.31 243 THR A O 1
ATOM 2043 N N . LEU A 1 244 ? 13.940 3.995 2.440 1.00 98.44 244 LEU A N 1
ATOM 2044 C CA . LEU A 1 244 ? 14.528 3.070 3.417 1.00 98.44 244 LEU A CA 1
ATOM 2045 C C . LEU A 1 244 ? 16.050 3.239 3.592 1.00 98.44 244 LEU A C 1
ATOM 2047 O O . LEU A 1 244 ? 16.661 2.539 4.411 1.00 98.44 244 LEU A O 1
ATOM 2051 N N . GLY A 1 245 ? 16.682 4.136 2.828 1.00 97.94 245 GLY A N 1
ATOM 2052 C CA . GLY A 1 245 ? 18.136 4.319 2.820 1.00 97.94 245 GLY A CA 1
ATOM 2053 C C . GLY A 1 245 ? 18.874 3.008 2.534 1.00 97.94 245 GLY A C 1
ATOM 2054 O O . GLY A 1 245 ? 19.687 2.559 3.352 1.00 97.94 245 GLY A O 1
ATOM 2055 N N . LEU A 1 246 ? 18.505 2.325 1.448 1.00 98.12 246 LEU A N 1
ATOM 2056 C CA . LEU A 1 246 ? 19.135 1.068 1.035 1.00 98.12 246 LEU A CA 1
ATOM 2057 C C . LEU A 1 246 ? 20.477 1.329 0.346 1.00 98.12 246 LEU A C 1
ATOM 2059 O O . LEU A 1 246 ? 20.669 2.348 -0.313 1.00 98.12 246 LEU A O 1
ATOM 2063 N N . THR A 1 247 ? 21.398 0.378 0.485 1.00 96.44 247 THR A N 1
ATOM 2064 C CA . THR A 1 247 ? 22.731 0.399 -0.129 1.00 96.44 247 THR A CA 1
ATOM 2065 C C . THR A 1 247 ? 23.095 -0.995 -0.649 1.00 96.44 247 THR A C 1
ATOM 2067 O O . THR A 1 247 ? 22.458 -1.991 -0.293 1.00 96.44 247 THR A O 1
ATOM 2070 N N . GLY A 1 248 ? 24.118 -1.078 -1.506 1.00 95.69 248 GLY A N 1
ATOM 2071 C CA . GLY A 1 248 ? 24.601 -2.350 -2.053 1.00 95.69 248 GLY A CA 1
ATOM 2072 C C . GLY A 1 248 ? 23.526 -3.106 -2.842 1.00 95.69 248 GLY A C 1
ATOM 2073 O O . GLY A 1 248 ? 22.725 -2.500 -3.547 1.00 95.69 248 GLY A O 1
ATOM 2074 N N . ALA A 1 249 ? 23.485 -4.433 -2.694 1.00 94.62 249 ALA A N 1
ATOM 2075 C CA . ALA A 1 249 ? 22.590 -5.311 -3.459 1.00 94.62 249 ALA A CA 1
ATOM 2076 C C . ALA A 1 249 ? 21.084 -5.102 -3.186 1.00 94.62 249 ALA A C 1
ATOM 2078 O O . ALA A 1 249 ? 20.250 -5.527 -3.990 1.00 94.62 249 ALA A O 1
ATOM 2079 N N . ALA A 1 250 ? 20.734 -4.467 -2.062 1.00 96.19 250 ALA A N 1
ATOM 2080 C CA . ALA A 1 250 ? 19.353 -4.140 -1.710 1.00 96.19 250 ALA A CA 1
ATOM 2081 C C . ALA A 1 250 ? 18.851 -2.861 -2.397 1.00 96.19 250 ALA A C 1
ATOM 2083 O O . ALA A 1 250 ? 17.644 -2.673 -2.526 1.00 96.19 250 ALA A O 1
ATOM 2084 N N . ALA A 1 251 ? 19.757 -1.982 -2.832 1.00 97.69 251 ALA A N 1
ATOM 2085 C CA . ALA A 1 251 ? 19.393 -0.753 -3.520 1.00 97.69 251 ALA A CA 1
ATOM 2086 C C . ALA A 1 251 ? 19.005 -1.014 -4.983 1.00 97.69 251 ALA A C 1
ATOM 2088 O O . ALA A 1 251 ? 19.418 -1.994 -5.612 1.00 97.69 251 ALA A O 1
ATOM 2089 N N . TYR A 1 252 ? 18.203 -0.106 -5.524 1.00 97.88 252 TYR A N 1
ATOM 2090 C CA . TYR A 1 252 ? 17.921 0.024 -6.943 1.00 97.88 252 TYR A CA 1
ATOM 2091 C C . TYR A 1 252 ? 18.313 1.420 -7.410 1.00 97.88 252 TYR A C 1
ATOM 2093 O O . TYR A 1 252 ? 17.891 2.415 -6.818 1.00 97.88 252 TYR A O 1
ATOM 2101 N N . PHE A 1 253 ? 19.070 1.475 -8.499 1.00 96.94 253 PHE A N 1
ATOM 2102 C CA . PHE A 1 253 ? 19.367 2.703 -9.217 1.00 96.94 253 PHE A CA 1
ATOM 2103 C C . PHE A 1 253 ? 19.053 2.467 -10.696 1.00 96.94 253 PHE A C 1
ATOM 2105 O O . PHE A 1 253 ? 19.450 1.421 -11.216 1.00 96.94 253 PHE A O 1
ATOM 2112 N N . PRO A 1 254 ? 18.308 3.378 -11.347 1.00 94.56 254 PRO A N 1
ATOM 2113 C CA . PRO A 1 254 ? 18.020 3.262 -12.770 1.00 94.56 254 PRO A CA 1
ATOM 2114 C C . PRO A 1 254 ? 19.306 3.384 -13.591 1.00 94.56 254 PRO A C 1
ATOM 2116 O O . PRO A 1 254 ? 20.318 3.902 -13.116 1.00 94.56 254 PRO A O 1
ATOM 2119 N N . GLU A 1 255 ? 19.268 2.909 -14.831 1.00 89.44 255 GLU A N 1
ATOM 2120 C CA . GLU A 1 255 ? 20.406 3.030 -15.739 1.00 89.44 255 GLU A CA 1
ATOM 2121 C C . GLU A 1 255 ? 20.776 4.511 -15.959 1.00 89.44 255 GLU A C 1
ATOM 2123 O O . GLU A 1 255 ? 19.910 5.370 -16.128 1.00 89.44 255 GLU A O 1
ATOM 2128 N N . GLY A 1 256 ? 22.075 4.826 -15.910 1.00 82.38 256 GLY A N 1
ATOM 2129 C CA . GLY A 1 256 ? 22.588 6.199 -16.023 1.00 82.38 256 GLY A CA 1
ATOM 2130 C C . GLY A 1 256 ? 22.594 7.024 -14.725 1.00 82.38 256 GLY A C 1
ATOM 2131 O O . GLY A 1 256 ? 22.876 8.222 -14.789 1.00 82.38 256 GLY A O 1
ATOM 2132 N N . ALA A 1 257 ? 22.269 6.413 -13.579 1.00 69.94 257 ALA A N 1
ATOM 2133 C CA . ALA A 1 257 ? 22.303 7.028 -12.246 1.00 69.94 257 ALA A CA 1
ATOM 2134 C C . ALA A 1 257 ? 23.688 7.063 -11.578 1.00 69.94 257 ALA A C 1
ATOM 2136 O O . ALA A 1 257 ? 24.564 6.246 -11.941 1.00 69.94 257 ALA A O 1
#

pLDDT: mean 94.27, std 7.13, range [53.69, 98.81]